Protein AF-A0A356TSD2-F1 (afdb_monomer_lite)

Radius of gyration: 19.72 Å; chains: 1; bounding box: 48×41×58 Å

Secondary structure (DSSP, 8-state):
--HHHHHHHHHHHTT--GGGEEEEEEEETTEEE--EEEEET--HHHHHHHHHHTTPPP-HHHHHHHHHHHHHTPPEEEEEEGGGTEEEEEEE-TTS-HHHHHHHHHHTT--S--SEEEEEEETTS-EEEEEEEEESS--TTHHHHHHHHGGGEEEEEEEEETTS-EEEEEEEE----HHHHHHHHTTSTT--HHHHHHHSSS-BPSPSEEEEESS-TT-EEEEE-BTT-----TT--S-SEEEEETTEEEEEEEE--STT---SEEETTEEEEEEEESSPPPHHHHHHHHHHHHHTTSSS--SSPPTT-EE---------

Structure (mmCIF, N/CA/C/O backbone):
data_AF-A0A356TSD2-F1
#
_entry.id   AF-A0A356TSD2-F1
#
loop_
_atom_site.group_PDB
_atom_site.id
_atom_site.type_symbol
_atom_site.label_atom_id
_atom_site.label_alt_id
_atom_site.label_comp_id
_atom_site.label_asym_id
_atom_site.label_entity_id
_atom_site.label_seq_id
_atom_site.pdbx_PDB_ins_code
_atom_site.Cartn_x
_atom_site.Cartn_y
_atom_site.Cartn_z
_atom_site.occupancy
_atom_site.B_iso_or_equiv
_atom_site.auth_seq_id
_atom_site.auth_comp_id
_atom_site.auth_asym_id
_atom_site.auth_atom_id
_atom_site.pdbx_PDB_model_num
ATOM 1 N N . MET A 1 1 ? -10.448 -12.643 27.171 1.00 59.91 1 MET A N 1
ATOM 2 C CA . MET A 1 1 ? -9.045 -12.648 26.693 1.00 59.91 1 MET A CA 1
ATOM 3 C C . MET A 1 1 ? -8.716 -11.242 26.209 1.00 59.91 1 MET A C 1
ATOM 5 O O . MET A 1 1 ? -9.647 -10.496 25.944 1.00 59.91 1 MET A O 1
ATOM 9 N N . SER A 1 2 ? -7.445 -10.828 26.167 1.00 85.00 2 SER A N 1
ATOM 10 C CA . SER A 1 2 ? -7.099 -9.509 25.615 1.00 85.00 2 SER A CA 1
ATOM 11 C C . SER A 1 2 ? -7.241 -9.513 24.090 1.00 85.00 2 SER A C 1
ATOM 13 O O . SER A 1 2 ? -6.980 -10.538 23.458 1.00 85.00 2 SER A O 1
ATOM 15 N N . PHE A 1 3 ? -7.607 -8.368 23.503 1.00 83.19 3 PHE A N 1
ATOM 16 C CA . PHE A 1 3 ? -7.701 -8.191 22.047 1.00 83.19 3 PHE A CA 1
ATOM 17 C C . PHE A 1 3 ? -6.447 -8.715 21.330 1.00 83.19 3 PHE A C 1
ATOM 19 O O . PHE A 1 3 ? -6.549 -9.451 20.358 1.00 83.19 3 PHE A O 1
ATOM 26 N N . ASP A 1 4 ? -5.256 -8.407 21.853 1.00 85.81 4 ASP A N 1
ATOM 27 C CA . ASP A 1 4 ? -3.992 -8.816 21.233 1.00 85.81 4 ASP A CA 1
ATOM 28 C C . ASP A 1 4 ? -3.806 -10.341 21.231 1.00 85.81 4 ASP A C 1
ATOM 30 O O . ASP A 1 4 ? -3.241 -10.900 20.290 1.00 85.81 4 ASP A O 1
ATOM 34 N N . ALA A 1 5 ? -4.288 -11.038 22.265 1.00 88.25 5 ALA A N 1
ATOM 35 C CA . ALA A 1 5 ? -4.238 -12.497 22.321 1.00 88.25 5 ALA A CA 1
ATOM 36 C C . ALA A 1 5 ? -5.203 -13.128 21.308 1.00 88.25 5 ALA A C 1
ATOM 38 O O . ALA A 1 5 ? -4.844 -14.100 20.638 1.00 88.25 5 ALA A O 1
ATOM 39 N N . GLU A 1 6 ? -6.403 -12.561 21.171 1.00 90.31 6 GLU A N 1
ATOM 40 C CA . GLU A 1 6 ? -7.403 -13.020 20.205 1.00 90.31 6 GLU A CA 1
ATOM 41 C C . GLU A 1 6 ? -6.974 -12.730 18.768 1.00 90.31 6 GLU A C 1
ATOM 43 O O . GLU A 1 6 ? -7.051 -13.626 17.932 1.00 90.31 6 GLU A O 1
ATOM 48 N N . LEU A 1 7 ? -6.420 -11.545 18.502 1.00 89.44 7 LEU A N 1
ATOM 49 C CA . LEU A 1 7 ? -5.850 -11.183 17.208 1.00 89.44 7 LEU A CA 1
ATOM 50 C C . LEU A 1 7 ? -4.703 -12.125 16.832 1.00 89.44 7 LEU A C 1
ATOM 52 O O . LEU A 1 7 ? -4.701 -12.681 15.740 1.00 89.44 7 LEU A O 1
ATOM 56 N N . ARG A 1 8 ? -3.742 -12.368 17.732 1.00 89.94 8 ARG A N 1
ATOM 57 C CA . ARG A 1 8 ? -2.634 -13.300 17.454 1.00 89.94 8 ARG A CA 1
ATOM 58 C C . ARG A 1 8 ? -3.129 -14.716 17.172 1.00 89.94 8 ARG A C 1
ATOM 60 O O . ARG A 1 8 ? -2.553 -15.388 16.323 1.00 89.94 8 ARG A O 1
ATOM 67 N N . ARG A 1 9 ? -4.156 -15.182 17.890 1.00 92.12 9 ARG A N 1
ATOM 68 C CA . ARG A 1 9 ? -4.789 -16.478 17.612 1.00 92.12 9 ARG A CA 1
ATOM 69 C C . ARG A 1 9 ? -5.436 -16.472 16.229 1.00 92.12 9 ARG A C 1
ATOM 71 O O . ARG A 1 9 ? -5.078 -17.309 15.417 1.00 92.12 9 ARG A O 1
ATOM 78 N N . HIS A 1 10 ? -6.270 -15.476 15.941 1.00 93.75 10 HIS A N 1
ATOM 79 C CA . HIS A 1 10 ? -6.948 -15.307 14.655 1.00 93.75 10 HIS A CA 1
ATOM 80 C C . HIS A 1 10 ? -5.974 -15.305 13.469 1.00 93.75 10 HIS A C 1
ATOM 82 O O . HIS A 1 10 ? -6.161 -16.038 12.503 1.00 93.75 10 HIS A O 1
ATOM 88 N N . LEU A 1 11 ? -4.886 -14.533 13.556 1.00 92.62 11 LEU A N 1
ATOM 89 C CA . LEU A 1 11 ? -3.862 -14.494 12.509 1.00 92.62 11 LEU A CA 1
ATOM 90 C C . LEU A 1 11 ? -3.225 -15.875 12.276 1.00 92.62 11 LEU A C 1
ATOM 92 O O . LEU A 1 11 ? -3.053 -16.271 11.125 1.00 92.62 11 LEU A O 1
ATOM 96 N N . ARG A 1 12 ? -2.925 -16.631 13.342 1.00 92.19 12 ARG A N 1
ATOM 97 C CA . ARG A 1 12 ? -2.375 -17.993 13.224 1.00 92.19 12 ARG A CA 1
ATOM 98 C C . ARG A 1 12 ? -3.375 -18.982 12.634 1.00 92.19 12 ARG A C 1
ATOM 100 O O . ARG A 1 12 ? -2.993 -19.751 11.758 1.00 92.19 12 ARG A O 1
ATOM 107 N N . ASP A 1 13 ? -4.627 -18.944 13.082 1.00 94.25 13 ASP A N 1
ATOM 108 C CA . ASP A 1 13 ? -5.682 -19.864 12.634 1.00 94.25 13 ASP A CA 1
ATOM 109 C C . ASP A 1 13 ? -5.961 -19.716 11.127 1.00 94.25 13 ASP A C 1
ATOM 111 O O . ASP A 1 13 ? -6.365 -20.670 10.464 1.00 94.25 13 ASP A O 1
ATOM 115 N N . HIS A 1 14 ? -5.673 -18.538 10.565 1.00 93.19 14 HIS A N 1
ATOM 116 C CA . HIS A 1 14 ? -5.768 -18.261 9.132 1.00 93.19 14 HIS A CA 1
ATOM 117 C C . HIS A 1 14 ? -4.422 -18.276 8.392 1.00 93.19 14 HIS A C 1
ATOM 119 O O . HIS A 1 14 ? -4.355 -17.819 7.252 1.00 93.19 14 HIS A O 1
ATOM 125 N N . GLY A 1 15 ? -3.353 -18.791 9.005 1.00 87.94 15 GLY A N 1
ATOM 126 C CA . GLY A 1 15 ? -2.055 -18.964 8.348 1.00 87.94 15 GLY A CA 1
ATOM 127 C C . GLY A 1 15 ? -1.349 -17.659 7.964 1.00 87.94 15 GLY A C 1
ATOM 128 O O . GLY A 1 15 ? -0.498 -17.670 7.078 1.00 87.94 15 GLY A O 1
ATOM 129 N N . VAL A 1 16 ? -1.686 -16.534 8.604 1.00 88.44 16 VAL A N 1
ATOM 130 C CA . VAL A 1 16 ? -1.024 -15.250 8.348 1.00 88.44 16 VAL A CA 1
ATOM 131 C C . VAL A 1 16 ? 0.392 -15.281 8.916 1.00 88.44 16 VAL A C 1
ATOM 133 O O . VAL A 1 16 ? 0.601 -15.474 10.116 1.00 88.44 16 VAL A O 1
ATOM 136 N N . THR A 1 17 ? 1.372 -15.044 8.050 1.00 85.81 17 THR A N 1
ATOM 137 C CA . THR A 1 17 ? 2.795 -15.021 8.410 1.00 85.81 17 THR A CA 1
ATOM 138 C C . THR A 1 17 ? 3.307 -13.596 8.628 1.00 85.81 17 THR A C 1
ATOM 140 O O . THR A 1 17 ? 2.725 -12.629 8.134 1.00 85.81 17 THR A O 1
ATOM 143 N N . LEU A 1 18 ? 4.444 -13.449 9.322 1.00 83.62 18 LEU A N 1
ATOM 144 C CA . LEU A 1 18 ? 5.102 -12.145 9.507 1.00 83.62 18 LEU A CA 1
ATOM 145 C C . LEU A 1 18 ? 5.418 -11.455 8.171 1.00 83.62 18 LEU A C 1
ATOM 147 O O . LEU A 1 18 ? 5.311 -10.238 8.068 1.00 83.62 18 LEU A O 1
ATOM 151 N N . ALA A 1 19 ? 5.732 -12.228 7.133 1.00 81.00 19 ALA A N 1
ATOM 152 C CA . ALA A 1 19 ? 6.066 -11.720 5.805 1.00 81.00 19 ALA A CA 1
ATOM 153 C C . ALA A 1 19 ? 4.899 -10.985 5.129 1.00 81.00 19 ALA A C 1
ATOM 155 O O . ALA A 1 19 ? 5.102 -10.039 4.362 1.00 81.00 19 ALA A O 1
ATOM 156 N N . GLN A 1 20 ? 3.666 -11.341 5.489 1.00 86.44 20 GLN A N 1
ATOM 157 C CA . GLN A 1 20 ? 2.467 -10.661 5.010 1.00 86.44 20 GLN A CA 1
ATOM 158 C C . GLN A 1 20 ? 2.189 -9.354 5.755 1.00 86.44 20 GLN A C 1
ATOM 160 O O . GLN A 1 20 ? 1.517 -8.480 5.213 1.00 86.44 20 GLN A O 1
ATOM 165 N N . LEU A 1 21 ? 2.707 -9.175 6.969 1.00 90.19 21 LEU A N 1
ATOM 166 C CA . LEU A 1 21 ? 2.389 -8.005 7.781 1.00 90.19 21 LEU A CA 1
ATOM 167 C C . LEU A 1 21 ? 3.140 -6.771 7.296 1.00 90.19 21 LEU A C 1
ATOM 169 O O . LEU A 1 21 ? 4.330 -6.840 7.026 1.00 90.19 21 LEU A O 1
ATOM 173 N N . GLU A 1 22 ? 2.464 -5.635 7.224 1.00 92.38 22 GLU A N 1
ATOM 174 C CA . GLU A 1 22 ? 3.058 -4.311 7.050 1.00 92.38 22 GLU A CA 1
ATOM 175 C C . GLU A 1 22 ? 2.422 -3.352 8.053 1.00 92.38 22 GLU A C 1
ATOM 177 O O . GLU A 1 22 ? 1.200 -3.276 8.147 1.00 92.38 22 GLU A O 1
ATOM 182 N N . ALA A 1 23 ? 3.230 -2.620 8.812 1.00 92.94 23 ALA A N 1
ATOM 183 C CA . ALA A 1 23 ? 2.744 -1.632 9.764 1.00 92.94 23 ALA A CA 1
ATOM 184 C C . ALA A 1 23 ? 2.938 -0.219 9.217 1.00 92.94 23 ALA A C 1
ATOM 186 O O . ALA A 1 23 ? 3.909 0.052 8.513 1.00 92.94 23 ALA A O 1
ATOM 187 N N . SER A 1 24 ? 2.039 0.695 9.580 1.00 93.94 24 SER A N 1
ATOM 188 C CA . SER A 1 24 ? 2.217 2.123 9.312 1.00 93.94 24 SER A CA 1
ATOM 189 C C . SER A 1 24 ? 2.407 2.886 10.621 1.00 93.94 24 SER A C 1
ATOM 191 O O . SER A 1 24 ? 1.493 2.893 11.451 1.00 93.94 24 SER A O 1
ATOM 193 N N . VAL A 1 25 ? 3.537 3.571 10.771 1.00 93.12 25 VAL A N 1
ATOM 194 C CA . VAL A 1 25 ? 3.798 4.524 11.856 1.00 93.12 25 VAL A CA 1
ATOM 195 C C . VAL A 1 25 ? 3.497 5.921 11.336 1.00 93.12 25 VAL A C 1
ATOM 197 O O . VAL A 1 25 ? 4.045 6.328 10.316 1.00 93.12 25 VAL A O 1
ATOM 200 N N . ARG A 1 26 ? 2.615 6.656 12.008 1.00 90.88 26 ARG A N 1
ATOM 201 C CA . ARG A 1 26 ? 2.248 8.024 11.634 1.00 90.88 26 ARG A CA 1
ATOM 202 C C . ARG A 1 26 ? 2.525 8.976 12.782 1.00 90.88 26 ARG A C 1
ATOM 204 O O . ARG A 1 26 ? 2.047 8.722 13.881 1.00 90.88 26 ARG A O 1
ATOM 211 N N . LEU A 1 27 ? 3.209 10.081 12.517 1.00 85.50 27 LEU A N 1
ATOM 212 C CA . LEU A 1 27 ? 3.314 11.170 13.483 1.00 85.50 27 LEU A CA 1
ATOM 213 C C . LEU A 1 27 ? 2.171 12.170 13.250 1.00 85.50 27 LEU A C 1
ATOM 215 O O . LEU A 1 27 ? 1.935 12.618 12.123 1.00 85.50 27 LEU A O 1
ATOM 219 N N . GLU A 1 28 ? 1.424 12.482 14.307 1.00 74.50 28 GLU A N 1
ATOM 220 C CA . GLU A 1 28 ? 0.361 13.491 14.315 1.00 74.50 28 GLU A CA 1
ATOM 221 C C . GLU A 1 28 ? 0.589 14.429 15.518 1.00 74.50 28 GLU A C 1
ATOM 223 O O . GLU A 1 28 ? 0.230 14.103 16.649 1.00 74.50 28 GLU A O 1
ATOM 228 N N . GLY A 1 29 ? 1.195 15.600 15.286 1.00 70.88 29 GLY A N 1
ATOM 229 C CA . GLY A 1 29 ? 1.568 16.523 16.366 1.00 70.88 29 GLY A CA 1
ATOM 230 C C . GLY A 1 29 ? 2.712 15.967 17.222 1.00 70.88 29 GLY A C 1
ATOM 231 O O . GLY A 1 29 ? 3.708 15.500 16.680 1.00 70.88 29 GLY A O 1
ATOM 232 N N . GLU A 1 30 ? 2.563 15.998 18.550 1.00 65.94 30 GLU A N 1
ATOM 233 C CA . GLU A 1 30 ? 3.557 15.455 19.497 1.00 65.94 30 GLU A CA 1
ATOM 234 C C . GLU A 1 30 ? 3.452 13.929 19.696 1.00 65.94 30 GLU A C 1
ATOM 236 O O . GLU A 1 30 ? 4.279 13.334 20.383 1.00 65.94 30 GLU A O 1
ATOM 241 N N . GLY A 1 31 ? 2.436 13.276 19.117 1.00 74.06 31 GLY A N 1
ATOM 242 C CA . GLY A 1 31 ? 2.160 11.852 19.314 1.00 74.06 31 GLY A CA 1
ATOM 243 C C . GLY A 1 31 ? 2.362 11.005 18.059 1.00 74.06 31 GLY A C 1
ATOM 244 O O . GLY A 1 31 ? 2.091 11.437 16.937 1.00 74.06 31 GLY A O 1
ATOM 245 N N . ALA A 1 32 ? 2.776 9.751 18.253 1.00 80.06 32 ALA A N 1
ATOM 246 C CA . ALA A 1 32 ? 2.815 8.752 17.194 1.00 80.06 32 ALA A CA 1
ATOM 247 C C . ALA A 1 32 ? 1.627 7.790 17.275 1.00 80.06 32 ALA A C 1
ATOM 249 O O . ALA A 1 32 ? 1.180 7.361 18.340 1.00 80.06 32 ALA A O 1
ATOM 250 N N . ARG A 1 33 ? 1.150 7.396 16.104 1.00 83.06 33 ARG A N 1
ATOM 251 C CA . ARG A 1 33 ? 0.062 6.456 15.890 1.00 83.06 33 ARG A CA 1
ATOM 252 C C . ARG A 1 33 ? 0.595 5.261 15.116 1.00 83.06 33 ARG A C 1
ATOM 254 O O . ARG A 1 33 ? 0.895 5.384 13.929 1.00 83.06 33 ARG A O 1
ATOM 261 N N . ALA A 1 34 ? 0.666 4.105 15.768 1.00 81.12 34 ALA A N 1
ATOM 262 C CA . ALA A 1 34 ? 1.332 2.935 15.194 1.00 81.12 34 ALA A CA 1
ATOM 263 C C . ALA A 1 34 ? 0.579 1.602 15.318 1.00 81.12 34 ALA A C 1
ATOM 265 O O . ALA A 1 34 ? 1.036 0.593 14.789 1.00 81.12 34 ALA A O 1
ATOM 266 N N . ASP A 1 35 ? -0.623 1.588 15.907 1.00 87.06 35 ASP A N 1
ATOM 267 C CA . ASP A 1 35 ? -1.474 0.388 15.955 1.00 87.06 35 ASP A CA 1
ATOM 268 C C . ASP A 1 35 ? -2.317 0.229 14.674 1.00 87.06 35 ASP A C 1
ATOM 270 O O . ASP A 1 35 ? -3.554 0.313 14.652 1.00 87.06 35 ASP A O 1
ATOM 274 N N . ARG A 1 36 ? -1.590 0.129 13.559 1.00 92.94 36 ARG A N 1
ATOM 275 C CA . ARG A 1 36 ? -2.107 0.128 12.191 1.00 92.94 36 ARG A CA 1
ATOM 276 C C . ARG A 1 36 ? -1.320 -0.886 11.378 1.00 92.94 36 ARG A C 1
ATOM 278 O O . ARG A 1 36 ? -0.169 -0.628 11.031 1.00 92.94 36 ARG A O 1
ATOM 285 N N . VAL A 1 37 ? -1.947 -2.004 11.045 1.00 94.06 37 VAL A N 1
ATOM 286 C CA . VAL A 1 37 ? -1.287 -3.100 10.329 1.00 94.06 37 VAL A CA 1
ATOM 287 C C . VAL A 1 37 ? -2.142 -3.537 9.152 1.00 94.06 37 VAL A C 1
ATOM 289 O O . VAL A 1 37 ? -3.367 -3.568 9.236 1.00 94.06 37 VAL A O 1
ATOM 292 N N . MET A 1 38 ? -1.475 -3.857 8.055 1.00 94.69 38 MET A N 1
ATOM 293 C CA . MET A 1 38 ? -2.005 -4.470 6.852 1.00 94.69 38 MET A CA 1
ATOM 294 C C . MET A 1 38 ? -1.444 -5.888 6.718 1.00 94.69 38 MET A C 1
ATOM 296 O O . MET A 1 38 ? -0.317 -6.165 7.114 1.00 94.69 38 MET A O 1
ATOM 300 N N . ILE A 1 39 ? -2.238 -6.773 6.137 1.00 93.38 39 ILE A N 1
ATOM 301 C CA . ILE A 1 39 ? -1.948 -8.159 5.805 1.00 93.38 39 ILE A CA 1
ATOM 302 C C . ILE A 1 39 ? -2.012 -8.252 4.287 1.00 93.38 39 ILE A C 1
ATOM 304 O O . ILE A 1 39 ? -3.079 -8.197 3.673 1.00 93.38 39 ILE A O 1
ATOM 308 N N . GLU A 1 40 ? -0.847 -8.367 3.681 1.00 90.19 40 GLU A N 1
ATOM 309 C CA . GLU A 1 40 ? -0.661 -8.594 2.260 1.00 90.19 40 GLU A CA 1
ATOM 310 C C . GLU A 1 40 ? -1.156 -9.996 1.857 1.00 90.19 40 GLU A C 1
ATOM 312 O O . GLU A 1 40 ? -0.843 -10.985 2.520 1.00 90.19 40 GLU A O 1
ATOM 317 N N . ARG A 1 41 ? -1.928 -10.094 0.760 1.00 86.81 41 ARG A N 1
ATOM 318 C CA . ARG A 1 41 ? -2.579 -11.344 0.305 1.00 86.81 41 ARG A CA 1
ATOM 319 C C . ARG A 1 41 ? -3.406 -11.977 1.422 1.00 86.81 41 ARG A C 1
ATOM 321 O O . ARG A 1 41 ? -3.275 -13.165 1.708 1.00 86.81 41 ARG A O 1
ATOM 328 N N . ALA A 1 42 ? -4.210 -11.162 2.094 1.00 91.44 42 ALA A N 1
ATOM 329 C CA . ALA A 1 42 ? -5.029 -11.633 3.193 1.00 91.44 42 ALA A CA 1
ATOM 330 C C . ALA A 1 42 ? -5.979 -12.743 2.711 1.00 91.44 42 ALA A C 1
ATOM 332 O O . ALA A 1 42 ? -6.705 -12.536 1.733 1.00 91.44 42 ALA A O 1
ATOM 333 N N . PRO A 1 43 ? -6.026 -13.897 3.398 1.00 90.50 43 PRO A N 1
ATOM 334 C CA . PRO A 1 43 ? -7.067 -14.885 3.164 1.00 90.50 43 PRO A CA 1
ATOM 335 C C . PRO A 1 43 ? -8.443 -14.266 3.420 1.00 90.50 43 PRO A C 1
ATOM 337 O O . PRO A 1 43 ? -8.624 -13.553 4.408 1.00 90.50 43 PRO A O 1
ATOM 340 N N . HIS A 1 44 ? -9.436 -14.574 2.584 1.00 92.75 44 HIS A N 1
ATOM 341 C CA . HIS A 1 44 ? -10.793 -14.029 2.744 1.00 92.75 44 HIS A CA 1
ATOM 342 C C . HIS A 1 44 ? -11.381 -14.354 4.123 1.00 92.75 44 HIS A C 1
ATOM 344 O O . HIS A 1 44 ? -11.949 -13.481 4.776 1.00 92.75 44 HIS A O 1
ATOM 350 N N . ALA A 1 45 ? -11.147 -15.575 4.615 1.00 90.75 45 ALA A N 1
ATOM 351 C CA . ALA A 1 45 ? -11.589 -16.015 5.937 1.00 90.75 45 ALA A CA 1
ATOM 352 C C . ALA A 1 45 ? -11.032 -15.153 7.091 1.00 90.75 45 ALA A C 1
ATOM 354 O O . ALA A 1 45 ? -11.673 -15.029 8.131 1.00 90.75 45 ALA A O 1
ATOM 355 N N . CYS A 1 46 ? -9.883 -14.494 6.898 1.00 93.56 46 CYS A N 1
ATOM 356 C CA . CYS A 1 46 ? -9.300 -13.608 7.903 1.00 93.56 46 CYS A CA 1
ATOM 357 C C . CYS A 1 46 ? -10.123 -12.319 8.095 1.00 93.56 46 CYS A C 1
ATOM 359 O O . CYS A 1 46 ? -10.120 -11.747 9.186 1.00 93.56 46 CYS A O 1
ATOM 361 N N . VAL A 1 47 ? -10.850 -11.861 7.072 1.00 96.56 47 VAL A N 1
ATOM 362 C CA . VAL A 1 47 ? -11.597 -10.594 7.123 1.00 96.56 47 VAL A CA 1
ATOM 363 C C . VAL A 1 47 ? -12.707 -10.629 8.162 1.00 96.56 47 VAL A C 1
ATOM 365 O O . VAL A 1 47 ? -12.865 -9.668 8.910 1.00 96.56 47 VAL A O 1
ATOM 368 N N . GLU A 1 48 ? -13.443 -11.735 8.241 1.00 94.38 48 GLU A N 1
ATOM 369 C CA . GLU A 1 48 ? -14.600 -11.839 9.128 1.00 94.38 48 GLU A CA 1
ATOM 370 C C . GLU A 1 48 ? -14.196 -11.791 10.605 1.00 94.38 48 GLU A C 1
ATOM 372 O O . GLU A 1 48 ? -14.764 -11.027 11.383 1.00 94.38 48 GLU A O 1
ATOM 377 N N . GLY A 1 49 ? -13.151 -12.520 11.003 1.00 93.50 49 GLY A N 1
ATOM 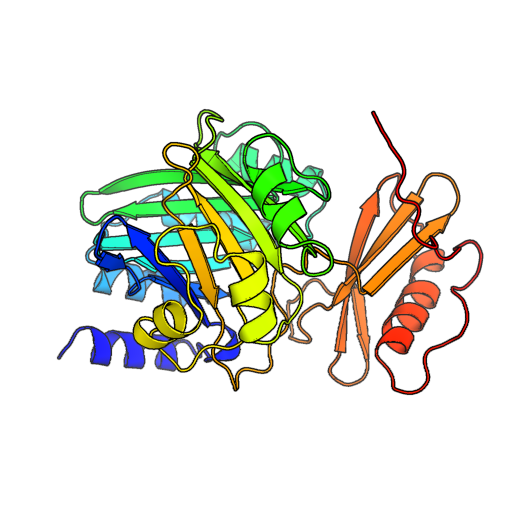378 C CA . GLY A 1 49 ? -12.685 -12.426 12.386 1.00 93.50 49 GLY A CA 1
ATOM 379 C C . GLY A 1 49 ? -12.067 -11.063 12.714 1.00 93.50 49 GLY A C 1
ATOM 380 O O . GLY A 1 49 ? -12.290 -10.558 13.811 1.00 93.50 49 GLY A O 1
ATOM 381 N N . LEU A 1 50 ? -11.390 -10.394 11.766 1.00 95.56 50 LEU A N 1
ATOM 382 C CA . LEU A 1 50 ? -10.939 -9.008 11.973 1.00 95.56 50 LEU A CA 1
ATOM 383 C C . LEU A 1 50 ? -12.122 -8.051 12.154 1.00 95.56 50 LEU A C 1
ATOM 385 O O . LEU A 1 50 ? -12.092 -7.205 13.046 1.00 95.56 50 LEU A O 1
ATOM 389 N N . ARG A 1 51 ? -13.173 -8.198 11.338 1.00 96.19 51 ARG A N 1
ATOM 390 C CA . ARG A 1 51 ? -14.414 -7.423 11.444 1.00 96.19 51 ARG A CA 1
ATOM 391 C C . ARG A 1 51 ? -15.021 -7.558 12.842 1.00 96.19 51 ARG A C 1
ATOM 393 O O . ARG A 1 51 ? -15.299 -6.542 13.480 1.00 96.19 51 ARG A O 1
ATOM 400 N N . LEU A 1 52 ? -15.182 -8.795 13.316 1.00 94.31 52 LEU A N 1
ATOM 401 C CA . LEU A 1 52 ? -15.747 -9.101 14.631 1.00 94.31 52 LEU A CA 1
ATOM 402 C C . LEU A 1 52 ? -14.887 -8.539 15.769 1.00 94.31 52 LEU A C 1
ATOM 404 O O . LEU A 1 52 ? -15.417 -7.865 16.651 1.00 94.31 52 LEU A O 1
ATOM 408 N N . LEU A 1 53 ? -13.567 -8.743 15.722 1.00 93.44 53 LEU A N 1
ATOM 409 C CA . LEU A 1 53 ? -12.633 -8.228 16.732 1.00 93.44 53 LEU A CA 1
ATOM 410 C C . LEU A 1 53 ? -12.665 -6.697 16.836 1.00 93.44 53 LEU A C 1
ATOM 412 O O . LEU A 1 53 ? -12.508 -6.147 17.924 1.00 93.44 53 LEU A O 1
ATOM 416 N N . LEU A 1 54 ? -12.862 -6.006 15.712 1.00 94.00 54 LEU A N 1
ATOM 417 C CA . LEU A 1 54 ? -12.910 -4.543 15.649 1.00 94.00 54 LEU A CA 1
ATOM 418 C C . LEU A 1 54 ? -14.311 -3.968 15.911 1.00 94.00 54 LEU A C 1
ATOM 420 O O . LEU A 1 54 ? -14.461 -2.747 15.924 1.00 94.00 54 LEU A O 1
ATOM 424 N N . GLY A 1 55 ? -15.331 -4.815 16.098 1.00 94.31 55 GLY A N 1
ATOM 425 C CA . GLY A 1 55 ? -16.716 -4.378 16.283 1.00 94.31 55 GLY A CA 1
ATOM 426 C C . GLY A 1 55 ? -17.301 -3.671 15.057 1.00 94.31 55 GLY A C 1
ATOM 427 O O . GLY A 1 55 ? -18.169 -2.812 15.194 1.00 94.31 55 GLY A O 1
ATOM 428 N N . VAL A 1 56 ? -16.807 -3.986 13.858 1.00 96.56 56 VAL A N 1
ATOM 429 C CA . VAL A 1 56 ? -17.304 -3.401 12.607 1.00 96.56 56 VAL A CA 1
ATOM 430 C C . VAL A 1 56 ? -18.591 -4.129 12.199 1.00 96.56 56 VAL A C 1
ATOM 432 O O . VAL A 1 56 ? -18.596 -5.362 12.142 1.00 96.56 56 VAL A O 1
ATOM 435 N N . PRO A 1 57 ? -19.700 -3.424 11.917 1.00 95.44 57 PRO A N 1
ATOM 436 C CA . PRO A 1 57 ? -20.933 -4.077 11.494 1.00 95.44 57 PRO A CA 1
ATOM 437 C C . PRO A 1 57 ? -20.758 -4.759 10.134 1.00 95.44 57 PRO A C 1
ATOM 439 O O . PRO A 1 57 ? -19.843 -4.447 9.367 1.00 95.44 57 PRO A O 1
ATOM 442 N N . GLU A 1 58 ? -21.648 -5.698 9.822 1.00 94.19 58 GLU A N 1
ATOM 443 C CA . GLU A 1 58 ? -21.724 -6.230 8.465 1.00 94.19 58 GLU A CA 1
ATOM 444 C C . GLU A 1 58 ? -21.972 -5.096 7.467 1.00 94.19 58 GLU A C 1
ATOM 446 O O . GLU A 1 58 ? -22.686 -4.130 7.742 1.00 94.19 58 GLU A O 1
ATOM 451 N N . SER A 1 59 ? -21.349 -5.203 6.297 1.00 95.38 59 SER A N 1
ATOM 452 C CA . SER A 1 59 ? -21.453 -4.189 5.258 1.00 95.38 59 SER A CA 1
ATOM 453 C C . SER A 1 59 ? -21.451 -4.847 3.882 1.00 95.38 59 SER A C 1
ATOM 455 O O . SER A 1 59 ? -20.557 -5.657 3.612 1.00 95.38 59 SER A O 1
ATOM 457 N N . PRO A 1 60 ? -22.359 -4.452 2.966 1.00 95.44 60 PRO A N 1
ATOM 458 C CA . PRO A 1 60 ? -22.336 -4.913 1.577 1.00 95.44 60 PRO A CA 1
ATOM 459 C C . PRO A 1 60 ? -20.994 -4.652 0.881 1.00 95.44 60 PRO A C 1
ATOM 461 O O . PRO A 1 60 ? -20.616 -5.375 -0.041 1.00 95.44 60 PRO A O 1
ATOM 464 N N . TRP A 1 61 ? -20.246 -3.644 1.344 1.00 95.94 61 TRP A N 1
ATOM 465 C CA . TRP A 1 61 ? -18.916 -3.331 0.835 1.00 95.94 61 TRP A CA 1
ATOM 466 C C . TRP A 1 61 ? -17.892 -4.432 1.098 1.00 95.94 61 TRP A C 1
ATOM 468 O O . TRP A 1 61 ? -17.011 -4.624 0.262 1.00 95.94 61 TRP A O 1
ATOM 478 N N . ILE A 1 62 ? -18.008 -5.181 2.200 1.00 96.62 62 ILE A N 1
ATOM 479 C CA . ILE A 1 62 ? -17.118 -6.317 2.473 1.00 96.62 62 ILE A CA 1
ATOM 480 C C . ILE A 1 62 ? -17.355 -7.390 1.410 1.00 96.62 62 ILE A C 1
ATOM 482 O O . ILE A 1 62 ? -16.438 -7.722 0.663 1.00 96.62 62 ILE A O 1
ATOM 486 N N . THR A 1 63 ? -18.600 -7.853 1.265 1.00 95.44 63 THR A N 1
ATOM 487 C CA . THR A 1 63 ? -18.976 -8.878 0.279 1.00 95.44 63 THR A CA 1
ATOM 488 C C . THR A 1 63 ? -18.601 -8.467 -1.142 1.00 95.44 63 THR A C 1
ATOM 490 O O . THR A 1 63 ? -17.997 -9.249 -1.872 1.00 95.44 63 THR A O 1
ATOM 493 N N . ARG A 1 64 ? -18.891 -7.219 -1.529 1.00 96.12 64 ARG A N 1
ATOM 494 C CA . ARG A 1 64 ? -18.545 -6.670 -2.848 1.00 96.12 64 ARG A CA 1
ATOM 495 C C . ARG A 1 64 ? -17.034 -6.638 -3.084 1.00 96.12 64 ARG A C 1
ATOM 497 O O . ARG A 1 64 ? -16.585 -6.967 -4.181 1.00 96.12 64 ARG A O 1
ATOM 504 N N . THR A 1 65 ? -16.252 -6.262 -2.073 1.00 97.12 65 THR A N 1
ATOM 505 C CA . THR A 1 65 ? -14.784 -6.223 -2.159 1.00 97.12 65 THR A CA 1
ATOM 506 C C . THR A 1 65 ? -14.209 -7.624 -2.346 1.00 97.12 65 THR A C 1
ATOM 508 O O . THR A 1 65 ? -13.425 -7.833 -3.268 1.00 97.12 65 THR A O 1
ATOM 511 N N . LEU A 1 66 ? -14.652 -8.595 -1.539 1.00 96.94 66 LEU A N 1
ATOM 512 C CA . LEU A 1 66 ? -14.217 -9.991 -1.653 1.00 96.94 66 LEU A CA 1
ATOM 513 C C . LEU A 1 66 ? -14.587 -10.585 -3.019 1.00 96.94 66 LEU A C 1
ATOM 515 O O . LEU A 1 66 ? -13.722 -11.110 -3.714 1.00 96.94 66 LEU A O 1
ATOM 519 N N . ALA A 1 67 ? -15.833 -10.390 -3.461 1.00 96.75 67 ALA A N 1
ATOM 520 C CA . ALA A 1 67 ? -16.289 -10.845 -4.773 1.00 96.75 67 ALA A CA 1
ATOM 521 C C . ALA A 1 67 ? -15.515 -10.191 -5.932 1.00 96.75 67 ALA A C 1
ATOM 523 O O . ALA A 1 67 ? -15.300 -10.819 -6.965 1.00 96.75 67 ALA A O 1
ATOM 524 N N . THR A 1 68 ? -15.075 -8.937 -5.773 1.00 96.38 68 THR A N 1
ATOM 525 C CA . THR A 1 68 ? -14.229 -8.253 -6.765 1.00 96.38 68 THR A CA 1
ATOM 526 C C . THR A 1 68 ? -12.844 -8.890 -6.847 1.00 96.38 68 THR A C 1
ATOM 528 O O . THR A 1 68 ? -12.355 -9.112 -7.955 1.00 96.38 68 THR A O 1
ATOM 531 N N . CYS A 1 69 ? -12.226 -9.204 -5.704 1.00 93.38 69 CYS A N 1
ATOM 532 C CA . CYS A 1 69 ? -10.945 -9.911 -5.667 1.00 93.38 69 CYS A CA 1
ATOM 533 C C . CYS A 1 69 ? -11.043 -11.285 -6.340 1.00 93.38 69 CYS A C 1
ATOM 535 O O . CYS A 1 69 ? -10.214 -11.584 -7.197 1.00 93.38 69 CYS A O 1
ATOM 537 N N . ASP A 1 70 ? -12.081 -12.067 -6.028 1.00 92.00 70 ASP A N 1
ATOM 538 C CA . ASP A 1 70 ? -12.288 -13.398 -6.614 1.00 92.00 70 ASP A CA 1
ATOM 539 C C . ASP A 1 70 ? -12.534 -13.324 -8.126 1.00 92.00 70 ASP A C 1
ATOM 541 O O . ASP A 1 70 ? -11.840 -13.973 -8.909 1.00 92.00 70 ASP A O 1
ATOM 545 N N . ALA A 1 71 ? -13.481 -12.484 -8.559 1.00 91.00 71 ALA A N 1
ATOM 546 C CA . ALA A 1 71 ? -13.876 -12.390 -9.965 1.00 91.00 71 ALA A CA 1
ATOM 547 C C . ALA A 1 71 ? -12.739 -11.916 -10.883 1.00 91.00 71 ALA A C 1
ATOM 549 O O . ALA A 1 71 ? -12.713 -12.269 -12.060 1.00 91.00 71 ALA A O 1
ATOM 550 N N . LEU A 1 72 ? -11.820 -11.099 -10.360 1.00 83.44 72 LEU A N 1
ATOM 551 C CA . LEU A 1 72 ? -10.713 -10.520 -11.124 1.00 83.44 72 LEU A CA 1
ATOM 552 C C . LEU A 1 72 ? -9.355 -11.158 -10.794 1.00 83.44 72 LEU A C 1
ATOM 554 O O . LEU A 1 72 ? -8.334 -10.699 -11.312 1.00 83.44 72 LEU A O 1
ATOM 558 N N . ALA A 1 73 ? -9.337 -12.195 -9.947 1.00 81.56 73 ALA A N 1
ATOM 559 C CA . ALA A 1 73 ? -8.131 -12.845 -9.433 1.00 81.56 73 ALA A CA 1
ATOM 560 C C . ALA A 1 73 ? -7.092 -11.838 -8.892 1.00 81.56 73 ALA A C 1
ATOM 562 O O . ALA A 1 73 ? -5.899 -11.898 -9.213 1.00 81.56 73 ALA A O 1
ATOM 563 N N . LEU A 1 74 ? -7.556 -10.867 -8.098 1.00 82.69 74 LEU A N 1
ATOM 564 C CA . LEU A 1 74 ? -6.731 -9.799 -7.534 1.00 82.69 74 LEU A CA 1
ATOM 565 C C . LEU A 1 74 ? -6.393 -10.070 -6.062 1.00 82.69 74 LEU A C 1
ATOM 567 O O . LEU A 1 74 ? -7.263 -10.496 -5.303 1.00 82.69 74 LEU A O 1
ATOM 571 N N . PRO A 1 75 ? -5.158 -9.776 -5.613 1.00 87.56 75 PRO A N 1
ATOM 572 C CA . PRO A 1 75 ? -4.808 -9.879 -4.205 1.00 87.56 75 PRO A CA 1
ATOM 573 C C . PRO A 1 75 ? -5.646 -8.949 -3.322 1.00 87.56 75 PRO A C 1
ATOM 575 O O . PRO A 1 75 ? -5.701 -7.735 -3.542 1.00 87.56 75 PRO A O 1
ATOM 578 N N . LEU A 1 76 ? -6.212 -9.519 -2.261 1.00 94.19 76 LEU A N 1
ATOM 579 C CA . LEU A 1 76 ? -6.782 -8.772 -1.149 1.00 94.19 76 LEU A CA 1
ATOM 580 C C . LEU A 1 76 ? -5.670 -8.317 -0.194 1.00 94.19 76 LEU A C 1
ATOM 582 O O . LEU A 1 76 ? -4.771 -9.090 0.146 1.00 94.19 76 LEU A O 1
ATOM 586 N N . ILE A 1 77 ? -5.757 -7.085 0.296 1.00 95.94 77 ILE A N 1
ATOM 587 C CA . ILE A 1 77 ? -5.042 -6.652 1.499 1.00 95.94 77 ILE A CA 1
ATOM 588 C C . ILE A 1 77 ? -6.095 -6.356 2.564 1.00 95.94 77 ILE A C 1
ATOM 590 O O . ILE A 1 77 ? -6.991 -5.549 2.332 1.00 95.94 77 ILE A O 1
ATOM 594 N N . ALA A 1 78 ? -6.002 -6.998 3.723 1.00 97.06 78 ALA A N 1
ATOM 595 C CA . ALA A 1 78 ? -6.873 -6.721 4.866 1.00 97.06 78 ALA A CA 1
ATOM 596 C C . ALA A 1 78 ? -6.050 -6.112 5.992 1.00 97.06 78 ALA A C 1
ATOM 598 O O . ALA A 1 78 ? -4.852 -6.333 6.059 1.00 97.06 78 ALA A O 1
ATOM 599 N N . GLY A 1 79 ? -6.639 -5.341 6.886 1.00 96.12 79 GLY A N 1
ATOM 600 C CA . GLY A 1 79 ? -5.876 -4.725 7.957 1.00 96.12 79 GLY A CA 1
ATOM 601 C C . GLY A 1 79 ? -6.748 -3.987 8.938 1.00 96.12 79 GLY A C 1
ATOM 602 O O . GLY A 1 79 ? -7.974 -4.013 8.858 1.00 96.12 79 GLY A O 1
ATOM 603 N N . TRP A 1 80 ? -6.107 -3.302 9.865 1.00 95.00 80 TRP A N 1
ATOM 604 C CA . TRP A 1 80 ? -6.799 -2.546 10.887 1.00 95.00 80 TRP A CA 1
ATOM 605 C C . TRP A 1 80 ? -6.110 -1.228 11.189 1.00 95.00 80 TRP A C 1
ATOM 607 O O . TRP A 1 80 ? -4.994 -0.909 10.754 1.00 95.00 80 TRP A O 1
ATOM 617 N N . ASP A 1 81 ? -6.840 -0.423 11.934 1.00 93.31 81 ASP A N 1
ATOM 618 C CA . ASP A 1 81 ? -6.357 0.772 12.587 1.00 93.31 81 ASP A CA 1
ATOM 619 C C . ASP A 1 81 ? -7.155 0.950 13.869 1.00 93.31 81 ASP A C 1
ATOM 621 O O . ASP A 1 81 ? -8.285 1.449 13.877 1.00 93.31 81 ASP A O 1
ATOM 625 N N . ARG A 1 82 ? -6.562 0.473 14.964 1.00 88.12 82 ARG A N 1
ATOM 626 C CA . ARG A 1 82 ? -7.248 0.383 16.254 1.00 88.12 82 ARG A CA 1
ATOM 627 C C . ARG A 1 82 ? -7.543 1.737 16.847 1.00 88.12 82 ARG A C 1
ATOM 629 O O . ARG A 1 82 ? -8.579 1.908 17.475 1.00 88.12 82 ARG A O 1
ATOM 636 N N . THR A 1 83 ? -6.706 2.729 16.571 1.00 84.31 83 THR A N 1
ATOM 637 C CA . THR A 1 83 ? -6.928 4.072 17.108 1.00 84.31 83 THR A CA 1
ATOM 638 C C . THR A 1 83 ? -8.109 4.784 16.430 1.00 84.31 83 THR A C 1
ATOM 640 O O . THR A 1 83 ? -8.526 5.836 16.899 1.00 84.31 83 THR A O 1
ATOM 643 N N . ARG A 1 84 ? -8.643 4.247 15.321 1.00 86.12 84 ARG A N 1
ATOM 644 C CA . ARG A 1 84 ? -9.915 4.681 14.711 1.00 86.12 84 ARG A CA 1
ATOM 645 C C . ARG A 1 84 ? -11.017 3.625 14.783 1.00 86.12 84 ARG A C 1
ATOM 647 O O . ARG A 1 84 ? -12.108 3.893 14.290 1.00 86.12 84 ARG A O 1
ATOM 654 N N . GLY A 1 85 ? -10.739 2.449 15.349 1.00 89.31 85 GLY A N 1
ATOM 655 C CA . GLY A 1 85 ? -11.672 1.324 15.354 1.00 89.31 85 GLY A CA 1
ATOM 656 C C . GLY A 1 85 ? -12.168 0.985 13.947 1.00 89.31 85 GLY A C 1
ATOM 657 O O . GLY A 1 85 ? -13.378 0.967 13.717 1.00 89.31 85 GLY A O 1
ATOM 658 N N . CYS A 1 86 ? -11.251 0.806 12.986 1.00 95.38 86 CYS A N 1
ATOM 659 C CA . CYS A 1 86 ? -11.637 0.481 11.615 1.00 95.38 86 CYS A CA 1
ATOM 660 C C . CYS A 1 86 ? -10.929 -0.742 11.032 1.00 95.38 86 CYS A C 1
ATOM 662 O O . CYS A 1 86 ? -9.727 -0.955 11.224 1.00 95.38 86 CYS A O 1
ATOM 664 N N . LEU A 1 87 ? -11.718 -1.520 10.291 1.00 97.75 87 LEU A N 1
ATOM 665 C CA . LEU A 1 87 ? -11.273 -2.558 9.372 1.00 97.75 87 LEU A CA 1
ATOM 666 C C . LEU A 1 87 ? -10.872 -1.881 8.066 1.00 97.75 87 LEU A C 1
ATOM 668 O O . LEU A 1 87 ? -11.596 -1.025 7.556 1.00 97.75 87 LEU A O 1
ATOM 672 N N . LYS A 1 88 ? -9.738 -2.282 7.508 1.00 97.94 88 LYS A N 1
ATOM 673 C CA . LYS A 1 88 ? -9.292 -1.813 6.204 1.00 97.94 88 LYS A CA 1
ATOM 674 C C . LYS A 1 88 ? -9.257 -2.961 5.219 1.00 97.94 88 LYS A C 1
ATOM 676 O O . LYS A 1 88 ? -8.693 -4.006 5.529 1.00 97.94 88 LYS A O 1
ATOM 681 N N . LEU A 1 89 ? -9.802 -2.748 4.033 1.00 98.25 89 LEU A N 1
ATOM 682 C CA . LEU A 1 89 ? -9.745 -3.689 2.923 1.00 98.25 89 LEU A CA 1
ATOM 683 C C . LEU A 1 89 ? -9.213 -2.974 1.692 1.00 98.25 89 LEU A C 1
ATOM 685 O O . LEU A 1 89 ? -9.547 -1.818 1.451 1.00 98.25 89 LEU A O 1
ATOM 689 N N . TYR A 1 90 ? -8.389 -3.654 0.909 1.00 97.62 90 TYR A N 1
ATOM 690 C CA . TYR A 1 90 ? -7.883 -3.123 -0.340 1.00 97.62 90 TYR A CA 1
ATOM 691 C C . TYR A 1 90 ? -7.908 -4.184 -1.429 1.00 97.62 90 TYR A C 1
ATOM 693 O O . TYR A 1 90 ? -7.423 -5.297 -1.228 1.00 97.62 90 TYR A O 1
ATOM 701 N N . VAL A 1 91 ? -8.399 -3.798 -2.602 1.00 95.88 91 VAL A N 1
ATOM 702 C CA . VAL A 1 91 ? -8.216 -4.557 -3.841 1.00 95.88 91 VAL A CA 1
ATOM 703 C C . VAL A 1 91 ? -6.921 -4.070 -4.478 1.00 95.88 91 VAL A C 1
ATOM 705 O O . VAL A 1 91 ? -6.847 -2.921 -4.927 1.00 95.88 91 VAL A O 1
ATOM 708 N N . ASN A 1 92 ? -5.889 -4.915 -4.507 1.00 90.94 92 ASN A N 1
ATOM 709 C CA . ASN A 1 92 ? -4.615 -4.562 -5.127 1.00 90.94 92 ASN A CA 1
ATOM 710 C C . ASN A 1 92 ? -4.612 -4.942 -6.614 1.00 90.94 92 ASN A C 1
ATOM 712 O O . ASN A 1 92 ? -4.452 -6.103 -6.979 1.00 90.94 92 ASN A O 1
ATOM 716 N N . ALA A 1 93 ? -4.746 -3.938 -7.473 1.00 86.25 93 ALA A N 1
ATOM 717 C CA . ALA A 1 93 ? -4.719 -4.057 -8.925 1.00 86.25 93 ALA A CA 1
ATOM 718 C C . ALA A 1 93 ? -3.448 -3.434 -9.539 1.00 86.25 93 ALA A C 1
ATOM 720 O O . ALA A 1 93 ? -3.441 -3.094 -10.723 1.00 86.25 93 ALA A O 1
ATOM 721 N N . SER A 1 94 ? -2.374 -3.266 -8.754 1.00 80.00 94 SER A N 1
ATOM 722 C CA . SER A 1 94 ? -1.167 -2.527 -9.167 1.00 80.00 94 SER A CA 1
ATOM 723 C C . SER A 1 94 ? -0.509 -3.125 -10.410 1.00 80.00 94 SER A C 1
ATOM 725 O O . SER A 1 94 ? -0.102 -2.396 -11.311 1.00 80.00 94 SER A O 1
ATOM 727 N N . ASP A 1 95 ? -0.488 -4.457 -10.492 1.00 71.94 95 ASP A N 1
ATOM 728 C CA . ASP A 1 95 ? 0.066 -5.207 -11.626 1.00 71.94 95 ASP A CA 1
ATOM 729 C C . ASP A 1 95 ? -1.002 -5.627 -12.649 1.00 71.94 95 ASP A C 1
A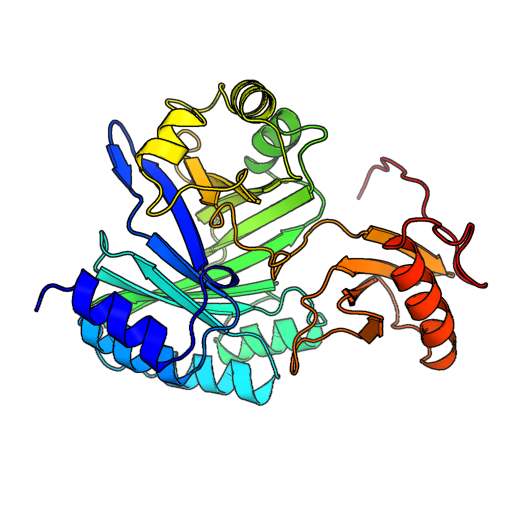TOM 731 O O . ASP A 1 95 ? -0.714 -6.326 -13.624 1.00 71.94 95 ASP A O 1
ATOM 735 N N . ALA A 1 96 ? -2.259 -5.229 -12.437 1.00 67.94 96 ALA A N 1
ATOM 736 C CA . ALA A 1 96 ? -3.342 -5.523 -13.359 1.00 67.94 96 ALA A CA 1
ATOM 737 C C . ALA A 1 96 ? -3.331 -4.526 -14.532 1.00 67.94 96 ALA A C 1
ATOM 739 O O . ALA A 1 96 ? -2.999 -3.352 -14.339 1.00 67.94 96 ALA A O 1
ATOM 740 N N . PRO A 1 97 ? -3.722 -4.941 -15.751 1.00 64.06 97 PRO A N 1
ATOM 741 C CA . PRO A 1 97 ? -3.836 -4.028 -16.883 1.00 64.06 97 PRO A CA 1
ATOM 742 C C . PRO A 1 97 ? -4.911 -2.964 -16.627 1.00 64.06 97 PRO A C 1
ATOM 744 O O . PRO A 1 97 ? -5.836 -3.161 -15.837 1.00 64.06 97 PRO A O 1
ATOM 747 N N . ALA A 1 98 ? -4.825 -1.838 -17.340 1.00 74.50 98 ALA A N 1
ATOM 748 C CA . ALA A 1 98 ? -5.740 -0.711 -17.155 1.00 74.50 98 ALA A CA 1
ATOM 749 C C . ALA A 1 98 ? -7.225 -1.087 -17.320 1.00 74.50 98 ALA A C 1
ATOM 751 O O . ALA A 1 98 ? -8.064 -0.511 -16.638 1.00 74.50 98 ALA A O 1
ATOM 752 N N . SER A 1 99 ? -7.556 -2.059 -18.179 1.00 76.69 99 SER A N 1
ATOM 753 C CA . SER A 1 99 ? -8.924 -2.580 -18.326 1.00 76.69 99 SER A CA 1
ATOM 754 C C . SER A 1 99 ? -9.456 -3.193 -17.029 1.00 76.69 99 SER A C 1
ATOM 756 O O . SER A 1 99 ? -10.524 -2.798 -16.576 1.00 76.69 99 SER A O 1
ATOM 758 N N . VAL A 1 100 ? -8.678 -4.063 -16.379 1.00 80.06 100 VAL A N 1
ATOM 759 C CA . VAL A 1 100 ? -9.034 -4.667 -15.083 1.00 80.06 100 VAL A CA 1
ATOM 760 C C . VAL A 1 100 ? -9.120 -3.598 -13.991 1.00 80.06 100 VAL A C 1
ATOM 762 O O . VAL A 1 100 ? -10.027 -3.625 -13.169 1.00 80.06 100 VAL A O 1
ATOM 765 N N . ARG A 1 101 ? -8.230 -2.597 -13.997 1.00 86.88 101 ARG A N 1
ATOM 766 C CA . ARG A 1 101 ? -8.300 -1.484 -13.031 1.00 86.88 101 ARG A CA 1
ATOM 767 C C . ARG A 1 101 ? -9.554 -0.620 -13.205 1.00 86.88 101 ARG A C 1
ATOM 769 O O . ARG A 1 101 ? -10.151 -0.215 -12.211 1.00 86.88 101 ARG A O 1
ATOM 776 N N . ARG A 1 102 ? -9.978 -0.353 -14.447 1.00 89.62 102 ARG A N 1
ATOM 777 C CA . ARG A 1 102 ? -11.269 0.309 -14.728 1.00 89.62 102 ARG A CA 1
ATOM 778 C C . ARG A 1 102 ? -12.439 -0.549 -14.268 1.00 89.62 102 ARG A C 1
ATOM 780 O O . ARG A 1 102 ? -13.416 -0.025 -13.755 1.00 89.62 102 ARG A O 1
ATOM 787 N N . GLU A 1 103 ? -12.326 -1.861 -14.417 1.00 92.50 103 GLU A N 1
ATOM 788 C CA . GLU A 1 103 ? -13.344 -2.803 -13.973 1.00 92.50 103 GLU A CA 1
ATOM 789 C C . GLU A 1 103 ? -13.477 -2.859 -12.434 1.00 92.50 103 GLU A C 1
ATOM 791 O O . GLU A 1 103 ? -14.598 -2.914 -11.919 1.00 92.50 103 GLU A O 1
ATOM 796 N N . VAL A 1 104 ? -12.362 -2.756 -11.696 1.00 94.25 104 VAL A N 1
ATOM 797 C CA . VAL A 1 104 ? -12.355 -2.549 -10.233 1.00 94.25 104 VAL A CA 1
ATOM 798 C C . VAL A 1 104 ? -13.074 -1.250 -9.864 1.00 94.25 104 VAL A C 1
ATOM 800 O O . VAL A 1 104 ? -13.928 -1.257 -8.980 1.00 94.25 104 VAL A O 1
ATOM 803 N N . ALA A 1 105 ? -12.760 -0.143 -10.546 1.00 95.00 105 ALA A N 1
ATOM 804 C CA . ALA A 1 105 ? -13.414 1.143 -10.307 1.00 95.00 105 ALA A CA 1
ATOM 805 C C . ALA A 1 105 ? -14.921 1.093 -10.603 1.00 95.00 105 ALA A C 1
ATOM 807 O O . ALA A 1 105 ? -15.711 1.526 -9.770 1.00 95.00 105 ALA A O 1
ATOM 808 N N . ALA A 1 106 ? -15.328 0.471 -11.714 1.00 95.81 106 ALA A N 1
ATOM 809 C CA . ALA A 1 106 ? -16.733 0.318 -12.086 1.00 95.81 106 ALA A CA 1
ATOM 810 C C . ALA A 1 106 ? -17.536 -0.471 -11.038 1.00 95.81 106 ALA A C 1
ATOM 812 O O . ALA A 1 106 ? -18.632 -0.057 -10.668 1.00 95.81 106 ALA A O 1
ATOM 813 N N . ARG A 1 107 ? -16.979 -1.565 -10.492 1.00 95.69 107 ARG A N 1
ATOM 814 C CA . ARG A 1 107 ? -17.611 -2.326 -9.392 1.00 95.69 107 ARG A CA 1
ATOM 815 C C . ARG A 1 107 ? -17.752 -1.515 -8.106 1.00 95.69 107 ARG A C 1
ATOM 817 O O . ARG A 1 107 ? -18.626 -1.810 -7.298 1.00 95.69 107 ARG A O 1
ATOM 824 N N . ALA A 1 108 ? -16.896 -0.518 -7.914 1.00 94.12 108 ALA A N 1
ATOM 825 C CA . ALA A 1 108 ? -16.940 0.400 -6.785 1.00 94.12 108 ALA A CA 1
ATOM 826 C C . ALA A 1 108 ? -17.706 1.698 -7.084 1.00 94.12 108 ALA A C 1
ATOM 828 O O . ALA A 1 108 ? -17.727 2.569 -6.221 1.00 94.12 108 ALA A O 1
ATOM 829 N N . GLU A 1 109 ? -18.319 1.818 -8.269 1.00 93.75 109 GLU A N 1
ATOM 830 C CA . GLU A 1 109 ? -19.037 3.019 -8.721 1.00 93.75 109 GLU A CA 1
ATOM 831 C C . GLU A 1 109 ? -18.140 4.273 -8.694 1.00 93.75 109 GLU A C 1
ATOM 833 O O . GLU A 1 109 ? -18.546 5.362 -8.297 1.00 93.75 109 GLU A O 1
ATOM 838 N N . LEU A 1 110 ? -16.879 4.099 -9.099 1.00 92.06 110 LEU A N 1
ATOM 839 C CA . LEU A 1 110 ? -15.862 5.143 -9.153 1.00 92.06 110 LEU A CA 1
ATOM 840 C C . LEU A 1 110 ? -15.352 5.368 -10.571 1.00 92.06 110 LEU A C 1
ATOM 842 O O . LEU A 1 110 ? -15.275 4.448 -11.385 1.00 92.06 110 LEU A O 1
ATOM 846 N N . ASP A 1 111 ? -14.862 6.580 -10.807 1.00 89.00 111 ASP A N 1
ATOM 847 C CA . ASP A 1 111 ? -14.133 6.911 -12.023 1.00 89.00 111 ASP A CA 1
ATOM 848 C C . ASP A 1 111 ? -12.659 6.488 -11.967 1.00 89.00 111 ASP A C 1
ATOM 850 O O . ASP A 1 111 ? -12.009 6.446 -10.910 1.00 89.00 111 ASP A O 1
ATOM 854 N N . GLY A 1 112 ? -12.094 6.280 -13.157 1.00 89.19 112 GLY A N 1
ATOM 855 C CA . GLY A 1 112 ? -10.664 6.091 -13.373 1.00 89.19 112 GLY A CA 1
ATOM 856 C C . GLY A 1 112 ? -10.211 4.630 -13.359 1.00 89.19 112 GLY A C 1
ATOM 857 O O . GLY A 1 112 ? -10.966 3.709 -13.652 1.00 89.19 112 GLY A O 1
ATOM 858 N N . ALA A 1 113 ? -8.920 4.426 -13.095 1.00 88.38 113 ALA A N 1
ATOM 859 C CA . ALA A 1 113 ? -8.268 3.117 -13.143 1.00 88.38 113 ALA A CA 1
ATOM 860 C C . ALA A 1 113 ? -7.258 2.975 -11.984 1.00 88.38 113 ALA A C 1
ATOM 862 O O . ALA A 1 113 ? -6.044 2.996 -12.230 1.00 88.38 113 ALA A O 1
ATOM 863 N N . PRO A 1 114 ? -7.731 2.888 -10.724 1.00 91.31 114 PRO A N 1
ATOM 864 C CA . PRO A 1 114 ? -6.876 2.874 -9.546 1.00 91.31 114 PRO A CA 1
ATOM 865 C C . PRO A 1 114 ? -5.976 1.639 -9.515 1.00 91.31 114 PRO A C 1
ATOM 867 O O . PRO A 1 114 ? -6.404 0.535 -9.841 1.00 91.31 114 PRO A O 1
ATOM 870 N N . HIS A 1 115 ? -4.728 1.828 -9.084 1.00 88.88 115 HIS A N 1
ATOM 871 C CA . HIS A 1 115 ? -3.792 0.727 -8.839 1.00 88.88 115 HIS A CA 1
ATOM 872 C C . HIS A 1 115 ? -4.175 -0.024 -7.568 1.00 88.88 115 HIS A C 1
ATOM 874 O O . HIS A 1 115 ? -4.062 -1.240 -7.508 1.00 88.88 115 HIS A O 1
ATOM 880 N N . VAL A 1 116 ? -4.695 0.684 -6.566 1.00 93.94 116 VAL A N 1
ATOM 881 C CA . VAL A 1 116 ? -5.307 0.062 -5.393 1.00 93.94 116 VAL A CA 1
ATOM 882 C C . VAL A 1 116 ? -6.609 0.787 -5.081 1.00 93.94 116 VAL A C 1
ATOM 884 O O . VAL A 1 116 ? -6.651 2.020 -5.070 1.00 93.94 116 VAL A O 1
ATOM 887 N N . LEU A 1 117 ? -7.668 0.027 -4.827 1.00 96.69 117 LEU A N 1
ATOM 888 C CA . LEU A 1 117 ? -8.902 0.536 -4.236 1.00 96.69 117 LEU A CA 1
ATOM 889 C C . LEU A 1 117 ? -8.859 0.224 -2.743 1.00 96.69 117 LEU A C 1
ATOM 891 O O . LEU A 1 117 ? -8.746 -0.944 -2.393 1.00 96.69 117 LEU A O 1
ATOM 895 N N . GLY A 1 118 ? -8.917 1.237 -1.883 1.00 97.00 118 GLY A N 1
ATOM 896 C CA . GLY A 1 118 ? -8.907 1.077 -0.431 1.00 97.00 118 GLY A CA 1
ATOM 897 C C . GLY A 1 118 ? -10.244 1.438 0.197 1.00 97.00 118 GLY A C 1
ATOM 898 O O . GLY A 1 118 ? -10.903 2.381 -0.227 1.00 97.00 118 GLY A O 1
ATOM 899 N N . LEU A 1 119 ? -10.609 0.708 1.236 1.00 97.25 119 LEU A N 1
ATOM 900 C CA . LEU A 1 119 ? -11.869 0.803 1.948 1.00 97.25 119 LEU A CA 1
ATOM 901 C C . LEU A 1 119 ? -11.574 0.788 3.447 1.00 97.25 119 LEU A C 1
ATOM 903 O O . LEU A 1 119 ? -11.003 -0.179 3.945 1.00 97.25 119 LEU A O 1
ATOM 907 N N . ASN A 1 120 ? -11.981 1.826 4.171 1.00 97.62 120 ASN A N 1
ATOM 908 C CA . ASN A 1 120 ? -11.999 1.818 5.631 1.00 97.62 120 ASN A CA 1
ATOM 909 C C . ASN A 1 120 ? -13.453 1.690 6.098 1.00 97.62 120 ASN A C 1
ATOM 911 O O . ASN A 1 120 ? -14.282 2.536 5.761 1.00 97.62 120 ASN A O 1
ATOM 915 N N . LEU A 1 121 ? -13.747 0.653 6.878 1.00 97.69 121 LEU A N 1
ATOM 916 C CA . LEU A 1 121 ? -15.043 0.433 7.515 1.00 97.69 121 LEU A CA 1
ATOM 917 C C . LEU A 1 121 ? -14.906 0.660 9.017 1.00 97.69 121 LEU A C 1
ATOM 919 O O . LEU A 1 121 ? -14.098 0.005 9.676 1.00 97.69 121 LEU A O 1
ATOM 923 N N . PHE A 1 122 ? -15.679 1.594 9.556 1.00 97.00 122 PHE A N 1
ATOM 924 C CA . PHE A 1 122 ? -15.605 1.990 10.962 1.00 97.00 122 PHE A CA 1
ATOM 925 C C . PHE A 1 122 ? -16.624 1.225 11.809 1.00 97.00 122 PHE A C 1
ATOM 927 O O . PHE A 1 122 ? -17.683 0.840 11.313 1.00 97.00 122 PHE A O 1
ATOM 934 N N . ALA A 1 123 ? -16.353 1.077 13.108 1.00 93.00 123 ALA A N 1
ATOM 935 C CA . ALA A 1 123 ? -17.290 0.475 14.064 1.00 93.00 123 ALA A CA 1
ATOM 936 C C . ALA A 1 123 ? -18.681 1.149 14.068 1.00 93.00 123 ALA A C 1
ATOM 938 O O . ALA A 1 123 ? -19.694 0.496 14.282 1.00 93.00 123 ALA A O 1
ATOM 939 N N . GLY A 1 124 ? -18.750 2.448 13.751 1.00 92.31 124 GLY A N 1
ATOM 940 C CA . GLY A 1 124 ? -20.011 3.183 13.583 1.00 92.31 124 GLY A CA 1
ATOM 941 C C . GLY A 1 124 ? -20.745 2.940 12.254 1.00 92.31 124 GLY A C 1
ATOM 942 O O . GLY A 1 124 ? -21.684 3.667 11.951 1.00 92.31 124 GLY A O 1
ATOM 943 N N . GLY A 1 125 ? -20.293 1.999 11.417 1.00 92.38 125 GLY A N 1
ATOM 944 C CA . GLY A 1 125 ? -20.894 1.676 10.114 1.00 92.38 125 GLY A CA 1
ATOM 945 C C . GLY A 1 125 ? -20.541 2.636 8.975 1.00 92.38 125 GLY A C 1
ATOM 946 O O . GLY A 1 125 ? -20.909 2.391 7.828 1.00 92.38 125 GLY A O 1
ATOM 947 N N . GLN A 1 126 ? -19.801 3.708 9.264 1.00 96.38 126 GLN A N 1
ATOM 948 C CA . GLN A 1 126 ? -19.286 4.611 8.239 1.00 96.38 126 GLN A CA 1
ATOM 949 C C . GLN A 1 126 ? -18.306 3.884 7.313 1.00 96.38 126 GLN A C 1
ATOM 951 O O . GLN A 1 126 ? -17.571 2.984 7.731 1.00 96.38 126 GLN A O 1
ATOM 956 N N . VAL A 1 127 ? -18.272 4.324 6.059 1.00 95.38 127 VAL A N 1
ATOM 957 C CA . VAL A 1 127 ? -17.407 3.779 5.016 1.00 95.38 127 VAL A CA 1
ATOM 958 C C . VAL A 1 127 ? -16.643 4.920 4.356 1.00 95.38 127 VAL A C 1
ATOM 960 O O . VAL A 1 127 ? -17.233 5.911 3.938 1.00 95.38 127 VAL A O 1
ATOM 963 N N . GLU A 1 128 ? -15.325 4.776 4.256 1.00 96.44 128 GLU A N 1
ATOM 964 C CA . GLU A 1 128 ? -14.439 5.721 3.573 1.00 96.44 128 GLU A CA 1
ATOM 965 C C . GLU A 1 128 ? -13.718 4.987 2.441 1.00 96.44 128 GLU A C 1
ATOM 967 O O . GLU A 1 128 ? -12.975 4.032 2.677 1.00 96.44 128 GLU A O 1
ATOM 972 N N . LEU A 1 129 ? -13.945 5.440 1.208 1.00 96.06 129 LEU A N 1
ATOM 973 C CA . LEU A 1 129 ? -13.391 4.846 -0.004 1.00 96.06 129 LEU A CA 1
ATOM 974 C C . LEU A 1 129 ? -12.237 5.701 -0.539 1.00 96.06 129 LEU A C 1
ATOM 976 O O . LEU A 1 129 ? -12.309 6.933 -0.570 1.00 96.06 129 LEU A O 1
ATOM 980 N N . LYS A 1 130 ? -11.159 5.037 -0.952 1.00 95.94 130 LYS A N 1
ATOM 981 C CA . LYS A 1 130 ? -9.906 5.650 -1.396 1.00 95.94 130 LYS A CA 1
ATOM 982 C C . LYS A 1 130 ? -9.405 5.019 -2.681 1.00 95.94 130 LYS A C 1
ATOM 984 O O . LYS A 1 130 ? -9.490 3.810 -2.877 1.00 95.94 130 LYS A O 1
ATOM 989 N N . ARG A 1 131 ? -8.802 5.844 -3.527 1.00 95.25 131 ARG A N 1
ATOM 990 C CA . ARG A 1 131 ? -8.112 5.426 -4.748 1.00 95.25 131 ARG A CA 1
ATOM 991 C C . ARG A 1 131 ? -6.626 5.686 -4.587 1.00 95.25 131 ARG A C 1
ATOM 993 O O . ARG A 1 131 ? -6.238 6.751 -4.120 1.00 95.25 131 ARG A O 1
ATOM 1000 N N . TYR A 1 132 ? -5.799 4.735 -4.988 1.00 93.94 132 TYR A N 1
ATOM 1001 C CA . TYR A 1 132 ? -4.352 4.899 -5.004 1.00 93.94 132 TYR A CA 1
ATOM 1002 C C . TYR A 1 132 ? -3.865 4.836 -6.444 1.00 93.94 132 TYR A C 1
ATOM 1004 O O . TYR A 1 132 ? -4.111 3.860 -7.162 1.00 93.94 132 TYR A O 1
ATOM 1012 N N . LEU A 1 133 ? -3.191 5.898 -6.868 1.00 89.50 133 LEU A N 1
ATOM 1013 C CA . LEU A 1 133 ? -2.588 6.022 -8.185 1.00 89.50 133 LEU A CA 1
ATOM 1014 C C . LEU A 1 133 ? -1.078 5.925 -8.038 1.00 89.50 133 LEU A C 1
ATOM 1016 O O . LEU A 1 133 ? -0.496 6.626 -7.218 1.00 89.50 133 LEU A O 1
ATOM 1020 N N . GLN A 1 134 ? -0.459 5.050 -8.820 1.00 86.06 134 GLN A N 1
ATOM 1021 C CA . GLN A 1 134 ? 0.986 4.917 -8.886 1.00 86.06 134 GLN A CA 1
ATOM 1022 C C . GLN A 1 134 ? 1.488 5.674 -10.104 1.00 86.06 134 GLN A C 1
ATOM 1024 O O . GLN A 1 134 ? 0.903 5.578 -11.186 1.00 86.06 134 GLN A O 1
ATOM 1029 N N . ALA A 1 135 ? 2.575 6.402 -9.914 1.00 73.88 135 ALA A N 1
ATOM 1030 C CA . ALA A 1 135 ? 3.289 7.067 -10.984 1.00 73.88 135 ALA A CA 1
ATOM 1031 C C . ALA A 1 135 ? 4.791 6.958 -10.733 1.00 73.88 135 ALA A C 1
ATOM 1033 O O . ALA A 1 135 ? 5.251 6.751 -9.607 1.00 73.88 135 ALA A O 1
ATOM 1034 N N . ARG A 1 136 ? 5.564 7.087 -11.810 1.00 67.12 136 ARG A N 1
ATOM 1035 C CA . ARG A 1 136 ? 7.019 7.193 -11.708 1.00 67.12 136 ARG A CA 1
ATOM 1036 C C . ARG A 1 136 ? 7.419 8.565 -11.173 1.00 67.12 136 ARG A C 1
ATOM 1038 O O . ARG A 1 136 ? 8.272 8.657 -10.295 1.00 67.12 136 ARG A O 1
ATOM 1045 N N . ASP A 1 137 ? 6.773 9.599 -11.698 1.00 65.50 137 ASP A N 1
ATOM 1046 C CA . ASP A 1 137 ? 7.106 10.987 -11.429 1.00 65.50 137 ASP A CA 1
ATOM 1047 C C . ASP A 1 137 ? 6.159 11.608 -10.407 1.00 65.50 137 ASP A C 1
ATOM 1049 O O . ASP A 1 137 ? 4.968 11.303 -10.346 1.00 65.50 137 ASP A O 1
ATOM 1053 N N . ALA A 1 138 ? 6.720 12.492 -9.587 1.00 74.00 138 ALA A N 1
ATOM 1054 C CA . ALA A 1 138 ? 5.994 13.182 -8.538 1.00 74.00 138 ALA A CA 1
ATOM 1055 C C . ALA A 1 138 ? 5.297 14.446 -9.058 1.00 74.00 138 ALA A C 1
ATOM 1057 O O . ALA A 1 138 ? 5.890 15.290 -9.740 1.00 74.00 138 ALA A O 1
ATOM 1058 N N . GLU A 1 139 ? 4.075 14.659 -8.587 1.00 73.50 139 GLU A N 1
ATOM 1059 C CA . GLU A 1 139 ? 3.336 15.905 -8.760 1.00 73.50 139 GLU A CA 1
ATOM 1060 C C . GLU A 1 139 ? 3.023 16.551 -7.409 1.00 73.50 139 GLU A C 1
ATOM 1062 O O . GLU A 1 139 ? 2.978 15.888 -6.369 1.00 73.50 139 GLU A O 1
ATOM 1067 N N . GLY A 1 140 ? 2.837 17.873 -7.418 1.00 79.75 140 GLY A N 1
ATOM 1068 C CA . GLY A 1 140 ? 2.457 18.628 -6.227 1.00 79.75 140 GLY A CA 1
ATOM 1069 C C . GLY A 1 140 ? 3.401 18.403 -5.029 1.00 79.75 140 GLY A C 1
ATOM 1070 O O . GLY A 1 140 ? 4.625 18.364 -5.210 1.00 79.75 140 GLY A O 1
ATOM 1071 N N . PRO A 1 141 ? 2.862 18.238 -3.804 1.00 76.62 141 PRO A N 1
ATOM 1072 C CA . PRO A 1 141 ? 3.651 18.025 -2.586 1.00 76.62 141 PRO A CA 1
ATOM 1073 C C . PRO A 1 141 ? 4.570 16.792 -2.613 1.00 76.62 141 PRO A C 1
ATOM 1075 O O . PRO A 1 141 ? 5.593 16.782 -1.925 1.00 76.62 141 PRO A O 1
ATOM 1078 N N . ALA A 1 142 ? 4.274 15.781 -3.442 1.00 81.69 142 ALA A N 1
ATOM 1079 C CA . ALA A 1 142 ? 5.123 14.598 -3.590 1.00 81.69 142 ALA A CA 1
ATOM 1080 C C . ALA A 1 142 ? 6.519 14.935 -4.152 1.00 81.69 142 ALA A C 1
ATOM 1082 O O . ALA A 1 142 ? 7.478 14.211 -3.888 1.00 81.69 142 ALA A O 1
ATOM 1083 N N . ARG A 1 143 ? 6.669 16.050 -4.886 1.00 87.12 143 ARG A N 1
ATOM 1084 C CA . ARG A 1 143 ? 7.960 16.475 -5.466 1.00 87.12 143 ARG A CA 1
ATOM 1085 C C . ARG A 1 143 ? 9.020 16.734 -4.412 1.00 87.12 143 ARG A C 1
ATOM 1087 O O . ARG A 1 143 ? 10.166 16.343 -4.608 1.00 87.12 143 ARG A O 1
ATOM 1094 N N . ARG A 1 144 ? 8.637 17.346 -3.289 1.00 89.25 144 ARG A N 1
ATOM 1095 C CA . ARG A 1 144 ? 9.562 17.593 -2.176 1.00 89.25 144 ARG A CA 1
ATOM 1096 C C . ARG A 1 144 ? 10.049 16.276 -1.576 1.00 89.25 144 ARG A C 1
ATOM 1098 O O . ARG A 1 144 ? 11.244 16.135 -1.352 1.00 89.25 144 ARG A O 1
ATOM 1105 N N . LEU A 1 145 ? 9.146 15.309 -1.382 1.00 89.62 145 LEU A N 1
ATOM 1106 C CA . LEU A 1 145 ? 9.497 13.976 -0.882 1.00 89.62 145 LEU A CA 1
ATOM 1107 C C . LEU A 1 145 ? 10.435 13.232 -1.832 1.00 89.62 145 LEU A C 1
ATOM 1109 O O . LEU A 1 145 ? 11.431 12.679 -1.385 1.00 89.62 145 LEU A O 1
ATOM 1113 N N . VAL A 1 146 ? 10.146 13.240 -3.135 1.00 87.31 146 VAL A N 1
ATOM 1114 C CA . VAL A 1 146 ? 10.993 12.574 -4.136 1.00 87.31 146 VAL A CA 1
ATOM 1115 C C . VAL A 1 146 ? 12.362 13.237 -4.247 1.00 87.31 146 VAL A C 1
ATOM 1117 O O . VAL A 1 146 ? 13.366 12.532 -4.291 1.00 87.31 146 VAL A O 1
ATOM 1120 N N . ALA A 1 147 ? 12.422 14.571 -4.254 1.00 89.69 147 ALA A N 1
ATOM 1121 C CA . ALA A 1 147 ? 13.687 15.301 -4.289 1.00 89.69 147 ALA A CA 1
ATOM 1122 C C . ALA A 1 147 ? 14.547 15.000 -3.054 1.00 89.69 147 ALA A C 1
ATOM 1124 O O . ALA A 1 147 ? 15.747 14.782 -3.185 1.00 89.69 147 ALA A O 1
ATOM 1125 N N . ALA A 1 148 ? 13.922 14.938 -1.877 1.00 92.31 148 ALA A N 1
ATOM 1126 C CA . ALA A 1 148 ? 14.595 14.617 -0.628 1.00 92.31 148 ALA A CA 1
ATOM 1127 C C . ALA A 1 148 ? 15.055 13.149 -0.562 1.00 92.31 148 ALA A C 1
ATOM 1129 O O . ALA A 1 148 ? 16.173 12.868 -0.143 1.00 92.31 148 ALA A O 1
ATOM 1130 N N . ALA A 1 149 ? 14.232 12.216 -1.054 1.00 88.88 149 ALA A N 1
ATOM 1131 C CA . ALA A 1 149 ? 14.592 10.806 -1.184 1.00 88.88 149 ALA A CA 1
ATOM 1132 C C . ALA A 1 149 ? 15.743 10.588 -2.183 1.00 88.88 149 ALA A C 1
ATOM 1134 O O . ALA A 1 149 ? 16.555 9.681 -2.006 1.00 88.88 149 ALA A O 1
ATOM 1135 N N . GLY A 1 150 ? 15.815 11.388 -3.252 1.00 86.62 150 GLY A N 1
ATOM 1136 C CA . GLY A 1 150 ? 16.851 11.294 -4.278 1.00 86.62 150 GLY A CA 1
ATOM 1137 C C . GLY A 1 150 ? 16.961 9.880 -4.855 1.00 86.62 150 GLY A C 1
ATOM 1138 O O . GLY A 1 150 ? 15.978 9.301 -5.321 1.00 86.62 150 GLY A O 1
ATOM 1139 N N . ALA A 1 151 ? 18.159 9.295 -4.776 1.00 78.88 151 ALA A N 1
ATOM 1140 C CA . ALA A 1 151 ? 18.433 7.930 -5.233 1.00 78.88 151 ALA A CA 1
ATOM 1141 C C . ALA A 1 151 ? 17.684 6.837 -4.441 1.00 78.88 151 ALA A C 1
ATOM 1143 O O . ALA A 1 151 ? 17.657 5.686 -4.871 1.00 78.88 151 ALA A O 1
ATOM 1144 N N . LEU A 1 152 ? 17.046 7.167 -3.314 1.00 82.88 152 LEU A N 1
ATOM 1145 C CA . LEU A 1 152 ? 16.191 6.234 -2.578 1.00 82.88 152 LEU A CA 1
ATOM 1146 C C . LEU A 1 152 ? 14.799 6.091 -3.213 1.00 82.88 152 LEU A C 1
ATOM 1148 O O . LEU A 1 152 ? 14.143 5.083 -2.981 1.00 82.88 152 LEU A O 1
ATOM 1152 N N . SER A 1 153 ? 14.342 7.054 -4.024 1.00 84.06 153 SER A N 1
ATOM 1153 C CA . SER A 1 153 ? 12.977 7.068 -4.575 1.00 84.06 153 SER A CA 1
ATOM 1154 C C . SER A 1 153 ? 12.744 5.987 -5.637 1.00 84.06 153 SER A C 1
ATOM 1156 O O . SER A 1 153 ? 13.309 6.046 -6.733 1.00 84.06 153 SER A O 1
ATOM 1158 N N . ALA A 1 154 ? 11.872 5.029 -5.338 1.00 75.44 154 ALA A N 1
ATOM 1159 C CA . ALA A 1 154 ? 11.435 3.957 -6.233 1.00 75.44 154 ALA A CA 1
ATOM 1160 C C . ALA A 1 154 ? 10.135 4.292 -6.995 1.00 75.44 154 ALA A C 1
ATOM 1162 O O . ALA A 1 154 ? 9.622 3.457 -7.735 1.00 75.44 154 ALA A O 1
ATOM 1163 N N . GLY A 1 155 ? 9.587 5.498 -6.819 1.00 80.88 155 GLY A N 1
ATOM 1164 C CA . GLY A 1 155 ? 8.335 5.947 -7.435 1.00 80.88 155 GLY A CA 1
ATOM 1165 C C . GLY A 1 155 ? 7.395 6.584 -6.419 1.00 80.88 155 GLY A C 1
ATOM 1166 O O . GLY A 1 155 ? 7.732 6.721 -5.240 1.00 80.88 155 GLY A O 1
ATOM 1167 N N . VAL A 1 156 ? 6.205 6.975 -6.869 1.00 86.00 156 VAL A N 1
ATOM 1168 C CA . VAL A 1 156 ? 5.229 7.675 -6.028 1.00 86.00 156 VAL A CA 1
ATOM 1169 C C . VAL A 1 156 ? 3.857 7.028 -6.043 1.00 86.00 156 VAL A C 1
ATOM 1171 O O . VAL A 1 156 ? 3.422 6.433 -7.032 1.00 86.00 156 VAL A O 1
ATOM 1174 N N . VAL A 1 157 ? 3.150 7.196 -4.929 1.00 90.19 157 VAL A N 1
ATOM 1175 C CA . VAL A 1 157 ? 1.743 6.835 -4.790 1.00 90.19 157 VAL A CA 1
ATOM 1176 C C . VAL A 1 157 ? 0.961 8.051 -4.325 1.00 90.19 157 VAL A C 1
ATOM 1178 O O . VAL A 1 157 ? 1.255 8.631 -3.282 1.00 90.19 157 VAL A O 1
ATOM 1181 N N . THR A 1 158 ? -0.086 8.395 -5.060 1.00 91.94 158 THR A N 1
ATOM 1182 C CA . THR A 1 158 ? -1.057 9.408 -4.654 1.00 91.94 158 THR A CA 1
ATOM 1183 C C . THR A 1 158 ? -2.307 8.709 -4.140 1.00 91.94 158 THR A C 1
ATOM 1185 O O . THR A 1 158 ? -2.944 7.943 -4.862 1.00 91.94 158 THR A O 1
ATOM 1188 N N . SER A 1 159 ? -2.662 8.971 -2.885 1.00 94.31 159 SER A N 1
ATOM 1189 C CA . SER A 1 159 ? -3.934 8.568 -2.293 1.00 94.31 159 SER A CA 1
ATOM 1190 C C . SER A 1 159 ? -4.950 9.682 -2.505 1.00 94.31 159 SER A C 1
ATOM 1192 O O . SER A 1 159 ? -4.716 10.821 -2.105 1.00 94.31 159 SER A O 1
ATOM 1194 N N . LEU A 1 160 ? -6.080 9.337 -3.108 1.00 94.75 160 LEU A N 1
ATOM 1195 C CA . LEU A 1 160 ? -7.220 10.206 -3.358 1.00 94.75 160 LEU A CA 1
ATOM 1196 C C . LEU A 1 160 ? -8.441 9.680 -2.604 1.00 94.75 160 LEU A C 1
ATOM 1198 O O . LEU A 1 160 ? -8.588 8.468 -2.413 1.00 94.75 160 LEU A O 1
ATOM 1202 N N . TYR A 1 161 ? -9.345 10.576 -2.238 1.00 94.88 161 TYR A N 1
ATOM 1203 C CA . TYR A 1 161 ? -10.698 10.199 -1.850 1.00 94.88 161 TYR A CA 1
ATOM 1204 C C . TYR A 1 161 ? -11.536 9.788 -3.077 1.00 94.88 161 TYR A C 1
ATOM 1206 O O . TYR A 1 161 ? -11.111 9.910 -4.236 1.00 94.88 161 TYR A O 1
ATOM 1214 N N . ALA A 1 162 ? -12.735 9.259 -2.819 1.00 91.44 162 ALA A N 1
ATOM 1215 C CA . ALA A 1 162 ? -13.695 8.874 -3.853 1.00 91.44 162 ALA A CA 1
ATOM 1216 C C . ALA A 1 162 ? -13.999 10.021 -4.833 1.00 91.44 162 ALA A C 1
ATOM 1218 O O . ALA A 1 162 ? -13.986 9.804 -6.041 1.00 91.44 162 ALA A O 1
ATOM 1219 N N . ASP A 1 163 ? -14.151 11.246 -4.323 1.00 90.94 163 ASP A N 1
ATOM 1220 C CA . ASP A 1 163 ? -14.398 12.463 -5.111 1.00 90.94 163 ASP A CA 1
ATOM 1221 C C . ASP A 1 163 ? -13.184 12.938 -5.938 1.00 90.94 163 ASP A C 1
ATOM 1223 O O . ASP A 1 163 ? -13.314 13.798 -6.803 1.00 90.94 163 ASP A O 1
ATOM 1227 N N . GLY A 1 164 ? -11.999 12.363 -5.710 1.00 90.81 164 GLY A N 1
ATOM 1228 C CA . GLY A 1 164 ? -10.762 12.707 -6.420 1.00 90.81 164 GLY A CA 1
ATOM 1229 C C . GLY A 1 164 ? -9.914 13.763 -5.748 1.00 90.81 164 GLY A C 1
ATOM 1230 O O . GLY A 1 164 ? -8.815 14.035 -6.229 1.00 90.81 164 GLY A O 1
ATOM 1231 N N . SER A 1 165 ? -10.357 14.294 -4.613 1.00 92.19 165 SER A N 1
ATOM 1232 C CA . SER A 1 165 ? -9.529 15.181 -3.815 1.00 92.19 165 SER A CA 1
ATOM 1233 C C . SER A 1 165 ? -8.305 14.430 -3.255 1.00 92.19 165 SER A C 1
ATOM 1235 O O . SER A 1 165 ? -8.420 13.276 -2.813 1.00 92.19 165 SER A O 1
ATOM 1237 N N . PRO A 1 166 ? -7.103 15.039 -3.285 1.00 91.69 166 PRO A N 1
ATOM 1238 C CA . PRO A 1 166 ? -5.914 14.435 -2.702 1.00 91.69 166 PRO A CA 1
ATOM 1239 C C . PRO A 1 166 ? -6.037 14.248 -1.192 1.00 91.69 166 PRO A C 1
ATOM 1241 O O . PRO A 1 166 ? -6.389 15.167 -0.457 1.00 91.69 166 PRO A O 1
ATOM 1244 N N . HIS A 1 167 ? -5.684 13.055 -0.723 1.00 92.62 167 HIS A N 1
ATOM 1245 C CA . HIS A 1 167 ? -5.671 12.691 0.691 1.00 92.62 167 HIS A CA 1
ATOM 1246 C C . HIS A 1 167 ? -4.241 12.625 1.243 1.00 92.62 167 HIS A C 1
ATOM 1248 O O . HIS A 1 167 ? -3.959 13.159 2.316 1.00 92.62 167 HIS A O 1
ATOM 1254 N N . ALA A 1 168 ? -3.327 11.974 0.522 1.00 93.88 168 ALA A N 1
ATOM 1255 C CA . ALA A 1 168 ? -1.931 11.838 0.927 1.00 93.88 168 ALA A CA 1
ATOM 1256 C C . ALA A 1 168 ? -1.033 11.506 -0.269 1.00 93.88 168 ALA A C 1
ATOM 1258 O O . ALA A 1 168 ? -1.496 10.957 -1.270 1.00 93.88 168 ALA A O 1
ATOM 1259 N N . TYR A 1 169 ? 0.257 11.785 -0.124 1.00 93.50 169 TYR A N 1
ATOM 1260 C CA . TYR A 1 169 ? 1.288 11.477 -1.112 1.00 93.50 169 TYR A CA 1
ATOM 1261 C C . TYR A 1 169 ? 2.357 10.606 -0.474 1.00 93.50 169 TYR A C 1
ATOM 1263 O O . TYR A 1 169 ? 2.770 10.895 0.644 1.00 93.50 169 TYR A O 1
ATOM 1271 N N . PHE A 1 170 ? 2.829 9.585 -1.177 1.00 92.75 170 PHE A N 1
ATOM 1272 C CA . PHE A 1 170 ? 3.859 8.667 -0.702 1.00 92.75 170 PHE A CA 1
ATOM 1273 C C . PHE A 1 170 ? 4.975 8.563 -1.736 1.00 92.75 170 PHE A C 1
ATOM 1275 O O . PHE A 1 170 ? 4.707 8.500 -2.935 1.00 92.75 170 PHE A O 1
ATOM 1282 N N . VAL A 1 171 ? 6.215 8.506 -1.267 1.00 90.62 171 VAL A N 1
ATOM 1283 C CA . VAL A 1 171 ? 7.367 8.043 -2.035 1.00 90.62 171 VAL A CA 1
ATOM 1284 C C . VAL A 1 171 ? 7.664 6.609 -1.607 1.00 90.62 171 VAL A C 1
ATOM 1286 O O . VAL A 1 171 ? 7.819 6.334 -0.416 1.00 90.62 171 VAL A O 1
ATOM 1289 N N . ALA A 1 172 ? 7.688 5.683 -2.563 1.00 88.31 172 ALA A N 1
ATOM 1290 C CA . ALA A 1 172 ? 8.204 4.342 -2.320 1.00 88.31 172 ALA A CA 1
ATOM 1291 C C . ALA A 1 172 ? 9.731 4.394 -2.280 1.00 88.31 172 ALA A C 1
ATOM 1293 O O . ALA A 1 172 ? 10.346 5.179 -3.003 1.00 88.31 172 ALA A O 1
ATOM 1294 N N . LEU A 1 173 ? 10.341 3.564 -1.445 1.00 85.12 173 LEU A N 1
ATOM 1295 C CA . LEU A 1 173 ? 11.762 3.629 -1.139 1.00 85.12 173 LEU A CA 1
ATOM 1296 C C . LEU A 1 173 ? 12.463 2.319 -1.464 1.00 85.12 173 LEU A C 1
ATOM 1298 O O . LEU A 1 173 ? 11.954 1.230 -1.192 1.00 85.12 173 LEU A O 1
ATOM 1302 N N . ARG A 1 174 ? 13.672 2.448 -2.006 1.00 79.31 174 ARG A N 1
ATOM 1303 C CA . ARG A 1 174 ? 14.670 1.378 -2.000 1.00 79.31 174 ARG A CA 1
ATOM 1304 C C . ARG A 1 174 ? 15.159 1.148 -0.565 1.00 79.31 174 ARG A C 1
ATOM 1306 O O . ARG A 1 174 ? 15.161 2.098 0.224 1.00 79.31 174 ARG A O 1
ATOM 1313 N N . PRO A 1 175 ? 15.623 -0.071 -0.225 1.00 82.06 175 PRO A N 1
ATOM 1314 C CA . PRO A 1 175 ? 16.254 -0.326 1.063 1.00 82.06 175 PRO A CA 1
ATOM 1315 C C . PRO A 1 175 ? 17.373 0.681 1.345 1.00 82.06 175 PRO A C 1
ATOM 1317 O O . PRO A 1 175 ? 18.265 0.884 0.522 1.00 82.06 175 PRO A O 1
ATOM 1320 N N . ALA A 1 176 ? 17.315 1.308 2.515 1.00 81.56 176 ALA A N 1
ATOM 1321 C CA . ALA A 1 176 ? 18.238 2.360 2.919 1.00 81.56 176 ALA A CA 1
ATOM 1322 C C . ALA A 1 176 ? 18.728 2.141 4.352 1.00 81.56 176 ALA A C 1
ATOM 1324 O O . ALA A 1 176 ? 18.006 1.593 5.194 1.00 81.56 176 ALA A O 1
ATOM 1325 N N . SER A 1 177 ? 19.949 2.597 4.641 1.00 86.69 177 SER A N 1
ATOM 1326 C CA . SER A 1 177 ? 20.452 2.632 6.013 1.00 86.69 177 SER A CA 1
ATOM 1327 C C . SER A 1 177 ? 19.690 3.680 6.840 1.00 86.69 177 SER A C 1
ATOM 1329 O O . SER A 1 177 ? 19.224 4.675 6.279 1.00 86.69 177 SER A O 1
ATOM 1331 N N . PRO A 1 178 ? 19.603 3.514 8.172 1.00 92.31 178 PRO A N 1
ATOM 1332 C CA . PRO A 1 178 ? 19.022 4.518 9.065 1.00 92.31 178 PRO A CA 1
ATOM 1333 C C . PRO A 1 178 ? 19.556 5.935 8.834 1.00 92.31 178 PRO A C 1
ATOM 1335 O O . PRO A 1 178 ? 18.781 6.861 8.632 1.00 92.31 178 PRO A O 1
ATOM 1338 N N . ALA A 1 179 ? 20.881 6.086 8.737 1.00 93.62 179 ALA A N 1
ATOM 1339 C CA . ALA A 1 179 ? 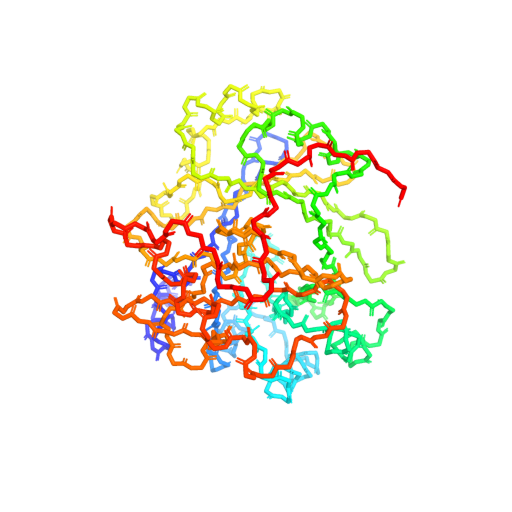21.514 7.383 8.508 1.00 93.62 179 ALA A CA 1
ATOM 1340 C C . ALA A 1 179 ? 21.102 8.025 7.172 1.00 93.62 179 ALA A C 1
ATOM 1342 O O . ALA A 1 179 ? 20.937 9.240 7.100 1.00 93.62 179 ALA A O 1
ATOM 1343 N N . ALA A 1 180 ? 20.912 7.225 6.115 1.00 92.00 180 ALA A N 1
ATOM 1344 C CA . ALA A 1 180 ? 20.447 7.733 4.826 1.00 92.00 180 ALA A CA 1
ATOM 1345 C C . ALA A 1 180 ? 18.978 8.186 4.882 1.00 92.00 180 ALA A C 1
ATOM 1347 O O . ALA A 1 180 ? 18.631 9.190 4.266 1.00 92.00 180 ALA A O 1
ATOM 1348 N N . LEU A 1 181 ? 18.129 7.478 5.635 1.00 93.62 181 LEU A N 1
ATOM 1349 C CA . LEU A 1 181 ? 16.731 7.865 5.851 1.00 93.62 181 LEU A CA 1
ATOM 1350 C C . LEU A 1 181 ? 16.628 9.161 6.653 1.00 93.62 181 LEU A C 1
ATOM 1352 O O . LEU A 1 181 ? 15.917 10.071 6.237 1.00 93.62 181 LEU A O 1
ATOM 1356 N N . ASP A 1 182 ? 17.360 9.261 7.762 1.00 95.69 182 ASP A N 1
ATOM 1357 C CA . ASP A 1 182 ? 17.365 10.456 8.608 1.00 95.69 182 ASP A CA 1
ATOM 1358 C C . ASP A 1 182 ? 17.906 11.671 7.846 1.00 95.69 182 ASP A C 1
ATOM 1360 O O . ASP A 1 182 ? 17.330 12.754 7.915 1.00 95.69 182 ASP A O 1
ATOM 1364 N N . ALA A 1 183 ? 18.957 11.489 7.041 1.00 95.44 183 ALA A N 1
ATOM 1365 C CA . ALA A 1 183 ? 19.474 12.551 6.181 1.00 95.44 183 ALA A CA 1
ATOM 1366 C C . ALA A 1 183 ? 18.460 12.983 5.106 1.00 95.44 183 ALA A C 1
ATOM 1368 O O . ALA A 1 183 ? 18.301 14.178 4.859 1.00 95.44 183 ALA A O 1
ATOM 1369 N N . ALA A 1 184 ? 17.766 12.030 4.475 1.00 95.12 184 ALA A N 1
ATOM 1370 C CA . ALA A 1 184 ? 16.789 12.318 3.427 1.00 95.12 184 ALA A CA 1
ATOM 1371 C C . ALA A 1 184 ? 15.524 12.995 3.978 1.00 95.12 184 ALA A C 1
ATOM 1373 O O . ALA A 1 184 ? 15.006 13.930 3.374 1.00 95.12 184 ALA A O 1
ATOM 1374 N N . PHE A 1 185 ? 15.015 12.544 5.123 1.00 95.00 185 PHE A N 1
ATOM 1375 C CA . PHE A 1 185 ? 13.693 12.930 5.621 1.00 95.00 185 PHE A CA 1
ATOM 1376 C C . PHE A 1 185 ? 13.718 13.753 6.908 1.00 95.00 185 PHE A C 1
ATOM 1378 O O . PHE A 1 185 ? 12.657 14.149 7.378 1.00 95.00 185 PHE A O 1
ATOM 1385 N N . GLY A 1 186 ? 14.893 14.111 7.432 1.00 93.56 186 GLY A N 1
ATOM 1386 C CA . GLY A 1 186 ? 15.036 14.940 8.635 1.00 93.56 186 GLY A CA 1
ATOM 1387 C C . GLY A 1 186 ? 14.455 16.356 8.518 1.00 93.56 186 GLY A C 1
ATOM 1388 O O . GLY A 1 186 ? 14.335 17.059 9.515 1.00 93.56 186 GLY A O 1
ATOM 1389 N N . PHE A 1 187 ? 14.052 16.784 7.316 1.00 92.06 187 PHE A N 1
ATOM 1390 C CA . PHE A 1 187 ? 13.276 18.013 7.134 1.00 92.06 187 PHE A CA 1
ATOM 1391 C C . PHE A 1 187 ? 11.820 17.889 7.620 1.00 92.06 187 PHE A C 1
ATOM 1393 O O . PHE A 1 187 ? 11.149 18.911 7.764 1.00 92.06 187 PHE A O 1
ATOM 1400 N N . LEU A 1 188 ? 11.305 16.665 7.785 1.00 92.31 188 LEU A N 1
ATOM 1401 C CA . LEU A 1 188 ? 9.968 16.402 8.305 1.00 92.31 188 LEU A CA 1
ATOM 1402 C C . LEU A 1 188 ? 10.000 16.513 9.836 1.00 92.31 188 LEU A C 1
ATOM 1404 O O . LEU A 1 188 ? 10.818 15.844 10.474 1.00 92.31 188 LEU A O 1
ATOM 1408 N N . PRO A 1 189 ? 9.120 17.321 10.451 1.00 91.44 189 PRO A N 1
ATOM 1409 C CA . PRO A 1 189 ? 9.108 17.489 11.899 1.00 91.44 189 PRO A CA 1
ATOM 1410 C C . PRO A 1 189 ? 8.990 16.153 12.644 1.00 91.44 189 PRO A C 1
ATOM 1412 O O . PRO A 1 189 ? 8.126 15.326 12.348 1.00 91.44 189 PRO A O 1
ATOM 1415 N N . GLY A 1 190 ? 9.893 15.934 13.604 1.00 90.56 190 GLY A N 1
ATOM 1416 C CA . GLY A 1 190 ? 9.919 14.727 14.436 1.00 90.56 190 GLY A CA 1
ATOM 1417 C C . GLY A 1 190 ? 10.245 13.427 13.692 1.00 90.56 190 GLY A C 1
ATOM 1418 O O . GLY A 1 190 ? 10.100 12.353 14.273 1.00 90.56 190 GLY A O 1
ATOM 1419 N N . PHE A 1 191 ? 10.661 13.488 12.423 1.00 92.56 191 PHE A N 1
ATOM 1420 C CA . PHE A 1 191 ? 11.090 12.300 11.700 1.00 92.56 191 PHE A CA 1
ATOM 1421 C C . PHE A 1 191 ? 12.448 11.816 12.215 1.00 92.56 191 PHE A C 1
ATOM 1423 O O . PHE A 1 191 ? 13.433 12.552 12.192 1.00 92.56 191 PHE A O 1
ATOM 1430 N N . SER A 1 192 ? 12.499 10.553 12.627 1.00 92.94 192 SER A N 1
ATOM 1431 C CA . SER A 1 192 ? 13.740 9.809 12.806 1.00 92.94 192 SER A CA 1
ATOM 1432 C C . SER A 1 192 ? 13.485 8.310 12.685 1.00 92.94 192 SER A C 1
ATOM 1434 O O . SER A 1 192 ? 12.380 7.818 12.955 1.00 92.94 192 SER A O 1
ATOM 1436 N N . TRP A 1 193 ? 14.518 7.559 12.316 1.00 93.19 193 TRP A N 1
ATOM 1437 C CA . TRP A 1 193 ? 14.480 6.102 12.339 1.00 93.19 193 TRP A CA 1
ATOM 1438 C C . TRP A 1 193 ? 14.145 5.556 13.733 1.00 93.19 193 TRP A C 1
ATOM 1440 O O . TRP A 1 193 ? 13.355 4.617 13.857 1.00 93.19 193 TRP A O 1
ATOM 1450 N N . ASP A 1 194 ? 14.674 6.181 14.784 1.00 93.19 194 ASP A N 1
ATOM 1451 C CA . ASP A 1 194 ? 14.387 5.792 16.165 1.00 93.19 194 ASP A CA 1
ATOM 1452 C C . ASP A 1 194 ? 12.916 6.010 16.534 1.00 93.19 194 ASP A C 1
ATOM 1454 O O . ASP A 1 194 ? 12.326 5.150 17.188 1.00 93.19 194 ASP A O 1
ATOM 1458 N N . ALA A 1 195 ? 12.281 7.086 16.054 1.00 91.62 195 ALA A N 1
ATOM 1459 C CA . ALA A 1 195 ? 10.846 7.295 16.243 1.00 91.62 195 ALA A CA 1
ATOM 1460 C C . ALA A 1 195 ? 10.025 6.195 15.550 1.00 91.62 195 ALA A C 1
ATOM 1462 O O . ALA A 1 195 ? 9.076 5.664 16.126 1.00 91.62 195 ALA A O 1
ATOM 1463 N N . ILE A 1 196 ? 10.408 5.790 14.335 1.00 92.94 196 ILE A N 1
ATOM 1464 C CA . ILE A 1 196 ? 9.744 4.682 13.630 1.00 92.94 196 ILE A CA 1
ATOM 1465 C C . ILE A 1 196 ? 9.890 3.379 14.429 1.00 92.94 196 ILE A C 1
ATOM 1467 O O . ILE A 1 196 ? 8.893 2.694 14.672 1.00 92.94 196 ILE A O 1
ATOM 1471 N N . ARG A 1 197 ? 11.107 3.054 14.879 1.00 93.25 197 ARG A N 1
ATOM 1472 C CA . ARG A 1 197 ? 11.393 1.841 15.664 1.00 93.25 197 ARG A CA 1
ATOM 1473 C C . ARG A 1 197 ? 10.676 1.806 17.004 1.00 93.25 197 ARG A C 1
ATOM 1475 O O . ARG A 1 197 ? 10.151 0.760 17.365 1.00 93.25 197 ARG A O 1
ATOM 1482 N N . ALA A 1 198 ? 10.624 2.929 17.714 1.00 92.06 198 ALA A N 1
ATOM 1483 C CA . ALA A 1 198 ? 9.994 3.018 19.029 1.00 92.06 198 ALA A CA 1
ATOM 1484 C C . ALA A 1 198 ? 8.485 2.727 18.995 1.00 92.06 198 ALA A C 1
ATOM 1486 O O . ALA A 1 198 ? 7.909 2.335 20.009 1.00 92.06 198 ALA A O 1
ATOM 1487 N N . HIS A 1 199 ? 7.845 2.923 17.840 1.00 92.00 199 HIS A N 1
ATOM 1488 C CA . HIS A 1 199 ? 6.400 2.791 17.702 1.00 92.00 199 HIS A CA 1
ATOM 1489 C C . HIS A 1 199 ? 5.958 1.596 16.852 1.00 92.00 199 HIS A C 1
ATOM 1491 O O . HIS A 1 199 ? 4.815 1.162 16.987 1.00 92.00 199 HIS A O 1
ATOM 1497 N N . ALA A 1 200 ? 6.820 1.044 15.995 1.00 91.38 200 ALA A N 1
ATOM 1498 C CA . ALA A 1 200 ? 6.477 -0.124 15.192 1.00 91.38 200 ALA A CA 1
ATOM 1499 C C . ALA A 1 200 ? 6.078 -1.329 16.081 1.00 91.38 200 ALA A C 1
ATOM 1501 O O . ALA A 1 200 ? 6.704 -1.580 17.110 1.00 91.38 200 ALA A O 1
ATOM 1502 N N . PRO A 1 201 ? 5.060 -2.123 15.692 1.00 89.06 201 PRO A N 1
ATOM 1503 C CA . PRO A 1 201 ? 4.575 -3.257 16.491 1.00 89.06 201 PRO A CA 1
ATOM 1504 C C . PRO A 1 201 ? 5.507 -4.487 16.470 1.00 89.06 201 PRO A C 1
ATOM 1506 O O . PRO A 1 201 ? 5.199 -5.517 17.071 1.00 89.06 201 PRO A O 1
ATOM 1509 N N . PHE A 1 202 ? 6.622 -4.398 15.751 1.00 89.75 202 PHE A N 1
ATOM 1510 C CA . PHE A 1 202 ? 7.685 -5.390 15.610 1.00 89.75 202 PHE A CA 1
ATOM 1511 C C . PHE A 1 202 ? 8.987 -4.655 15.278 1.00 89.75 202 PHE A C 1
ATOM 1513 O O . PHE A 1 202 ? 8.935 -3.498 14.861 1.00 89.75 202 PHE A O 1
ATOM 1520 N N . GLU A 1 203 ? 10.139 -5.325 15.394 1.00 92.00 203 GLU A N 1
ATOM 1521 C CA . GLU A 1 203 ? 11.410 -4.760 14.923 1.00 92.00 203 GLU A CA 1
ATOM 1522 C C . GLU A 1 203 ? 11.318 -4.515 13.405 1.00 92.00 203 GLU A C 1
ATOM 1524 O O . GLU A 1 203 ? 11.151 -5.474 12.637 1.00 92.00 203 GLU A O 1
ATOM 1529 N N . PRO A 1 204 ? 11.371 -3.252 12.948 1.00 92.00 204 PRO A N 1
ATOM 1530 C CA . PRO A 1 204 ? 11.104 -2.940 11.556 1.00 92.00 204 PRO A CA 1
ATOM 1531 C C . PRO A 1 204 ? 12.353 -3.098 10.679 1.00 92.00 204 PRO A C 1
ATOM 1533 O O . PRO A 1 204 ? 13.473 -2.771 11.074 1.00 92.00 204 PRO A O 1
ATOM 1536 N N . ALA A 1 205 ? 12.141 -3.540 9.441 1.00 90.00 205 ALA A N 1
ATOM 1537 C CA . ALA A 1 205 ? 13.056 -3.315 8.328 1.00 90.00 205 ALA A CA 1
ATOM 1538 C C . ALA A 1 205 ? 13.038 -1.835 7.898 1.00 90.00 205 ALA A C 1
ATOM 1540 O O . ALA A 1 205 ? 12.160 -1.068 8.300 1.00 90.00 205 ALA A O 1
ATOM 1541 N N . SER A 1 206 ? 13.977 -1.452 7.023 1.00 89.38 206 SER A N 1
ATOM 1542 C CA . SER A 1 206 ? 13.988 -0.128 6.380 1.00 89.38 206 SER A CA 1
ATOM 1543 C C . SER A 1 206 ? 12.600 0.213 5.792 1.00 89.38 206 SER A C 1
ATOM 1545 O O . SER A 1 206 ? 11.980 -0.674 5.188 1.00 89.38 206 SER A O 1
ATOM 1547 N N . PRO A 1 207 ? 12.072 1.444 5.969 1.00 91.12 207 PRO A N 1
ATOM 1548 C CA . PRO A 1 207 ? 10.745 1.807 5.487 1.00 91.12 207 PRO A CA 1
ATOM 1549 C C . PRO A 1 207 ? 10.610 1.618 3.978 1.00 91.12 207 PRO A C 1
ATOM 1551 O O . PRO A 1 207 ? 11.478 2.016 3.206 1.00 91.12 207 PRO A O 1
ATOM 1554 N N . ARG A 1 208 ? 9.479 1.051 3.556 1.00 87.44 208 ARG A N 1
ATOM 1555 C CA . ARG A 1 208 ? 9.141 0.826 2.142 1.00 87.44 208 ARG A CA 1
ATOM 1556 C C . ARG A 1 208 ? 8.521 2.031 1.478 1.00 87.44 208 ARG A C 1
ATOM 1558 O O . ARG A 1 208 ? 8.604 2.191 0.266 1.00 87.44 208 ARG A O 1
ATOM 1565 N N . SER A 1 209 ? 7.848 2.856 2.263 1.00 91.75 209 SER A N 1
ATOM 1566 C CA . SER A 1 209 ? 7.368 4.137 1.788 1.00 91.75 209 SER A CA 1
ATOM 1567 C C . SER A 1 209 ? 7.284 5.131 2.925 1.00 91.75 209 SER A C 1
ATOM 1569 O O . SER A 1 209 ? 7.029 4.770 4.078 1.00 91.75 209 SER A O 1
ATOM 1571 N N . ILE A 1 210 ? 7.493 6.390 2.570 1.00 94.12 210 ILE A N 1
ATOM 1572 C CA . ILE A 1 210 ? 7.243 7.535 3.433 1.00 94.12 210 ILE A CA 1
ATOM 1573 C C . ILE A 1 210 ? 6.247 8.420 2.710 1.00 94.12 210 ILE A C 1
ATOM 1575 O O . ILE A 1 210 ? 6.383 8.678 1.517 1.00 94.12 210 ILE A O 1
ATOM 1579 N N . GLY A 1 211 ? 5.228 8.884 3.414 1.00 93.44 211 GLY A N 1
ATOM 1580 C CA . GLY A 1 211 ? 4.271 9.817 2.852 1.00 93.44 211 GLY A CA 1
ATOM 1581 C C . GLY A 1 211 ? 3.885 10.929 3.787 1.00 93.44 211 GLY A C 1
ATOM 1582 O O . GLY A 1 211 ? 4.173 10.879 4.977 1.00 93.44 211 GLY A O 1
ATOM 1583 N N . VAL A 1 212 ? 3.212 11.920 3.221 1.00 93.19 212 VAL A N 1
ATOM 1584 C CA . VAL A 1 212 ? 2.707 13.102 3.911 1.00 93.19 212 VAL A CA 1
ATOM 1585 C C . VAL A 1 212 ? 1.228 13.295 3.619 1.00 93.19 212 VAL A C 1
ATOM 1587 O O . VAL A 1 212 ? 0.725 12.917 2.554 1.00 93.19 212 VAL A O 1
ATOM 1590 N N . SER A 1 213 ? 0.518 13.884 4.574 1.00 90.75 213 SER A N 1
ATOM 1591 C CA . SER A 1 213 ? -0.879 14.277 4.388 1.00 90.75 213 SER A CA 1
ATOM 1592 C C . SER A 1 213 ? -0.988 15.409 3.363 1.00 90.75 213 SER A C 1
ATOM 1594 O O . SER A 1 213 ? -0.185 16.340 3.362 1.00 90.75 213 SER A O 1
ATOM 1596 N N . ALA A 1 214 ? -2.004 15.353 2.500 1.00 90.00 214 ALA A N 1
ATOM 1597 C CA . ALA A 1 214 ? -2.255 16.416 1.528 1.00 90.00 214 ALA A CA 1
ATOM 1598 C C . ALA A 1 214 ? -2.736 17.718 2.190 1.00 90.00 214 ALA A C 1
ATOM 1600 O O . ALA A 1 214 ? -2.483 18.795 1.663 1.00 90.00 214 ALA A O 1
ATOM 1601 N N . ALA A 1 215 ? -3.403 17.616 3.344 1.00 86.19 215 ALA A N 1
ATOM 1602 C CA . ALA A 1 215 ? -3.893 18.770 4.098 1.00 86.19 215 ALA A CA 1
ATOM 1603 C C . ALA A 1 215 ? -2.813 19.433 4.970 1.00 86.19 215 ALA A C 1
ATOM 1605 O O . ALA A 1 215 ? -2.963 20.585 5.357 1.00 86.19 215 ALA A O 1
ATOM 1606 N N . ASP A 1 216 ? -1.762 18.689 5.320 1.00 85.38 216 ASP A N 1
ATOM 1607 C CA . ASP A 1 216 ? -0.734 19.116 6.270 1.00 85.38 216 ASP A CA 1
ATOM 1608 C C . ASP A 1 216 ? 0.531 18.287 6.026 1.00 85.38 216 ASP A C 1
ATOM 1610 O O . ASP A 1 216 ? 0.617 17.124 6.436 1.00 85.38 216 ASP A O 1
ATOM 1614 N N . THR A 1 217 ? 1.492 18.865 5.305 1.00 81.56 217 THR A N 1
ATOM 1615 C CA . THR A 1 217 ? 2.698 18.146 4.876 1.00 81.56 217 THR A CA 1
ATOM 1616 C C . THR A 1 217 ? 3.678 17.859 6.008 1.00 81.56 217 THR A C 1
ATOM 1618 O O . THR A 1 217 ? 4.628 17.109 5.792 1.00 81.56 217 THR A O 1
ATOM 1621 N N . ASP A 1 218 ? 3.444 18.414 7.196 1.00 85.25 218 ASP A N 1
ATOM 1622 C CA . ASP A 1 218 ? 4.275 18.164 8.373 1.00 85.25 218 ASP A CA 1
ATOM 1623 C C . ASP A 1 218 ? 3.887 16.844 9.058 1.00 85.25 218 ASP A C 1
ATOM 1625 O O . ASP A 1 218 ? 4.669 16.269 9.815 1.00 85.25 218 ASP A O 1
ATOM 1629 N N . ARG A 1 219 ? 2.705 16.296 8.735 1.00 89.75 219 ARG A N 1
ATOM 1630 C CA . ARG A 1 219 ? 2.280 14.963 9.182 1.00 89.75 219 ARG A CA 1
ATOM 1631 C C . ARG A 1 219 ? 2.772 13.904 8.219 1.00 89.75 219 ARG A C 1
ATOM 1633 O O . ARG A 1 219 ? 2.259 13.792 7.100 1.00 89.75 219 ARG A O 1
ATOM 1640 N N . TRP A 1 220 ? 3.673 13.058 8.699 1.00 92.62 220 TRP A N 1
ATOM 1641 C CA . TRP A 1 220 ? 4.250 11.979 7.914 1.00 92.62 220 TRP A CA 1
ATOM 1642 C C . TRP A 1 220 ? 3.779 10.593 8.361 1.00 92.62 220 TRP A C 1
ATOM 1644 O O . TRP A 1 220 ? 3.324 10.382 9.483 1.00 92.62 220 TRP A O 1
ATOM 1654 N N . THR A 1 221 ? 3.851 9.630 7.448 1.00 94.81 221 THR A N 1
ATOM 1655 C CA . THR A 1 221 ? 3.581 8.207 7.685 1.00 94.81 221 THR A CA 1
ATOM 1656 C C . THR A 1 221 ? 4.693 7.373 7.063 1.00 94.81 221 THR A C 1
ATOM 1658 O O . THR A 1 221 ? 4.980 7.548 5.884 1.00 94.81 221 THR A O 1
ATOM 1661 N N . ALA A 1 222 ? 5.279 6.454 7.822 1.00 94.75 222 ALA A N 1
ATOM 1662 C CA . ALA A 1 222 ? 6.240 5.464 7.349 1.00 94.75 222 ALA A CA 1
ATOM 1663 C C . ALA A 1 222 ? 5.603 4.068 7.342 1.00 94.75 222 ALA A C 1
ATOM 1665 O O . ALA A 1 222 ? 4.961 3.682 8.320 1.00 94.75 222 ALA A O 1
ATOM 1666 N N . TYR A 1 223 ? 5.791 3.308 6.263 1.00 93.75 223 TYR A N 1
ATOM 1667 C CA . TYR A 1 223 ? 5.349 1.914 6.154 1.00 93.75 223 TYR A CA 1
ATOM 1668 C C . TYR A 1 223 ? 6.542 0.977 6.287 1.00 93.75 223 TYR A C 1
ATOM 1670 O O . TYR A 1 223 ? 7.533 1.135 5.572 1.00 93.75 223 TYR A O 1
ATOM 1678 N N . VAL A 1 224 ? 6.449 0.005 7.190 1.00 92.00 224 VAL A N 1
ATOM 1679 C CA . VAL A 1 224 ? 7.546 -0.900 7.554 1.00 92.00 224 VAL A CA 1
ATOM 1680 C C . VAL A 1 224 ? 7.088 -2.356 7.571 1.00 92.00 224 VAL A C 1
ATOM 1682 O O . VAL A 1 224 ? 5.978 -2.680 7.999 1.00 92.00 224 VAL A O 1
ATOM 1685 N N . LYS A 1 225 ? 7.980 -3.246 7.138 1.00 90.88 225 LYS A N 1
ATOM 1686 C CA . LYS A 1 225 ? 7.858 -4.700 7.307 1.00 90.88 225 LYS A CA 1
ATOM 1687 C C . LYS A 1 225 ? 8.628 -5.169 8.541 1.00 90.88 225 LYS A C 1
ATOM 1689 O O . LYS A 1 225 ? 9.530 -4.449 8.971 1.00 90.88 225 LYS A O 1
ATOM 1694 N N . PRO A 1 226 ? 8.338 -6.360 9.086 1.00 89.25 226 PRO A N 1
ATOM 1695 C CA . PRO A 1 226 ? 9.221 -6.982 10.066 1.00 89.25 226 PRO A CA 1
ATOM 1696 C C . PRO A 1 226 ? 10.602 -7.254 9.457 1.00 89.25 226 PRO A C 1
ATOM 1698 O O . PRO A 1 226 ? 10.693 -7.639 8.291 1.00 89.25 226 PRO A O 1
ATOM 1701 N N . ARG A 1 227 ? 11.667 -7.052 10.239 1.00 84.12 227 ARG A N 1
ATOM 1702 C CA . ARG A 1 227 ? 13.064 -7.189 9.790 1.00 84.12 227 ARG A CA 1
ATOM 1703 C C . ARG A 1 227 ? 13.396 -8.565 9.217 1.00 84.12 227 ARG A C 1
ATOM 1705 O O . ARG A 1 227 ? 14.027 -8.639 8.172 1.00 84.12 227 ARG A O 1
ATOM 1712 N N . ASP A 1 228 ? 12.937 -9.616 9.885 1.00 76.12 228 ASP A N 1
ATOM 1713 C CA . ASP A 1 228 ? 13.298 -11.006 9.574 1.00 76.12 228 ASP A CA 1
ATOM 1714 C C . ASP A 1 228 ? 12.285 -11.683 8.639 1.00 76.12 228 ASP A C 1
ATOM 1716 O O . ASP A 1 228 ? 12.153 -12.907 8.612 1.00 76.12 228 ASP A O 1
ATOM 1720 N N . ALA A 1 229 ? 11.496 -10.888 7.916 1.00 66.25 229 ALA A N 1
ATOM 1721 C CA . ALA A 1 229 ? 10.465 -11.394 7.035 1.00 66.25 229 ALA A CA 1
ATOM 1722 C C . ALA A 1 229 ? 10.867 -11.190 5.566 1.00 66.25 229 ALA A C 1
ATOM 1724 O O . ALA A 1 229 ? 10.609 -10.140 4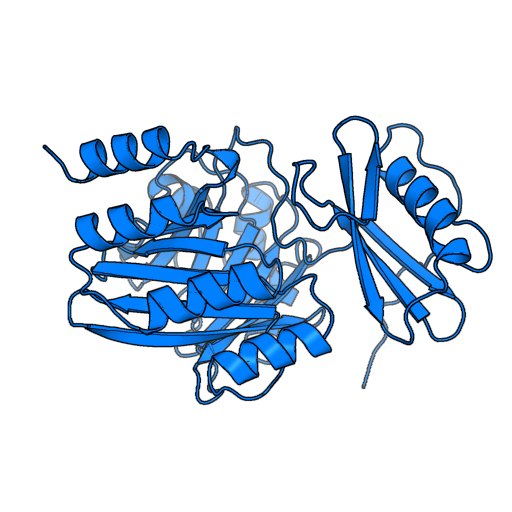.975 1.00 66.25 229 ALA A O 1
ATOM 1725 N N . ASP A 1 230 ? 11.484 -12.223 4.983 1.00 50.88 230 ASP A N 1
ATOM 1726 C CA . ASP A 1 230 ? 11.957 -12.287 3.590 1.00 50.88 230 ASP A CA 1
ATOM 1727 C C . ASP A 1 230 ? 10.803 -12.395 2.570 1.00 50.88 230 ASP A C 1
ATOM 1729 O O . ASP A 1 230 ? 10.719 -13.338 1.785 1.00 50.88 230 ASP A O 1
ATOM 1733 N N . ALA A 1 231 ? 9.877 -11.432 2.555 1.00 54.69 231 ALA A N 1
ATOM 1734 C CA . ALA A 1 231 ? 8.921 -11.296 1.453 1.00 54.69 231 ALA A CA 1
ATOM 1735 C C . ALA A 1 231 ? 9.172 -10.011 0.657 1.00 54.69 231 ALA A C 1
ATOM 1737 O O . ALA A 1 231 ? 9.095 -8.918 1.235 1.00 54.69 231 ALA A O 1
ATOM 1738 N N . PRO A 1 232 ? 9.388 -10.091 -0.673 1.00 52.22 232 PRO A N 1
ATOM 1739 C CA . PRO A 1 232 ? 9.367 -8.911 -1.529 1.00 52.22 232 PRO A CA 1
ATOM 1740 C C . PRO A 1 232 ? 8.009 -8.205 -1.421 1.00 52.22 232 PRO A C 1
ATOM 1742 O O . PRO A 1 232 ? 6.985 -8.821 -1.119 1.00 52.22 232 PRO A O 1
ATOM 1745 N N . ALA A 1 233 ? 7.993 -6.887 -1.621 1.00 50.84 233 ALA A N 1
ATOM 1746 C CA . ALA A 1 233 ? 6.753 -6.120 -1.572 1.00 50.84 233 ALA A CA 1
ATOM 1747 C C . ALA A 1 233 ? 5.735 -6.615 -2.592 1.00 50.84 233 ALA A C 1
ATOM 1749 O O . ALA A 1 233 ? 6.083 -6.863 -3.743 1.00 50.84 233 ALA A O 1
ATOM 1750 N N . LEU A 1 234 ? 4.457 -6.673 -2.197 1.00 49.25 234 LEU A N 1
ATOM 1751 C CA . LEU A 1 234 ? 3.371 -6.897 -3.155 1.00 49.25 234 LEU A CA 1
ATOM 1752 C C . LEU A 1 234 ? 3.277 -5.809 -4.229 1.00 49.25 234 LEU A C 1
ATOM 1754 O O . LEU A 1 234 ? 2.541 -5.976 -5.197 1.00 49.25 234 LEU A O 1
ATOM 1758 N N . TRP A 1 235 ? 3.953 -4.682 -4.029 1.00 55.94 235 TRP A N 1
ATOM 1759 C CA . TRP A 1 235 ? 3.894 -3.501 -4.872 1.00 55.94 235 TRP A CA 1
ATOM 1760 C C . TRP A 1 235 ? 5.299 -2.906 -5.019 1.00 55.94 235 TRP A C 1
ATOM 1762 O O . TRP A 1 235 ? 5.594 -1.832 -4.504 1.00 55.94 235 TRP A O 1
ATOM 1772 N N . SER A 1 236 ? 6.192 -3.594 -5.737 1.00 55.72 236 SER A N 1
ATOM 1773 C CA . SER A 1 236 ? 7.411 -2.925 -6.206 1.00 55.72 236 SER A CA 1
ATOM 1774 C C . SER A 1 236 ? 7.014 -1.860 -7.234 1.00 55.72 236 SER A C 1
ATOM 1776 O O . SER A 1 236 ? 6.341 -2.164 -8.224 1.00 55.72 236 SER A O 1
ATOM 1778 N N . LEU A 1 237 ? 7.354 -0.595 -6.973 1.00 57.34 237 LEU A N 1
ATOM 1779 C CA . LEU A 1 237 ? 7.182 0.506 -7.934 1.00 57.34 237 LEU A CA 1
ATOM 1780 C C . LEU A 1 237 ? 8.388 0.658 -8.856 1.00 57.34 237 LEU A C 1
ATOM 1782 O O . LEU A 1 237 ? 8.268 1.255 -9.925 1.00 57.34 237 LEU A O 1
ATOM 1786 N N . GLU A 1 238 ? 9.514 0.058 -8.481 1.00 60.22 238 GLU A N 1
ATOM 1787 C CA . GLU A 1 238 ? 10.698 0.020 -9.314 1.00 60.22 238 GLU A CA 1
ATOM 1788 C C . GLU A 1 238 ? 10.842 -1.343 -9.994 1.00 60.22 238 GLU A C 1
ATOM 1790 O O . GLU A 1 238 ? 10.791 -2.385 -9.323 1.00 60.22 238 GLU A O 1
ATOM 1795 N N . PRO A 1 239 ? 11.030 -1.346 -11.319 1.00 71.19 239 PRO A N 1
ATOM 1796 C CA . PRO A 1 239 ? 11.359 -2.556 -12.033 1.00 71.19 239 PRO A CA 1
ATOM 1797 C C . PRO A 1 239 ? 12.830 -2.941 -11.846 1.00 71.19 239 PRO A C 1
ATOM 1799 O O . PRO A 1 239 ? 13.715 -2.093 -11.892 1.00 71.19 239 PRO A O 1
ATOM 1802 N N . VAL A 1 240 ? 13.086 -4.245 -11.746 1.00 75.38 240 VAL A N 1
ATOM 1803 C CA . VAL A 1 240 ? 14.409 -4.874 -11.888 1.00 75.38 240 VAL A CA 1
ATOM 1804 C C . VAL A 1 240 ? 15.069 -4.418 -13.186 1.00 75.38 240 VAL A C 1
ATOM 1806 O O . VAL A 1 240 ? 16.262 -4.131 -13.225 1.00 75.38 240 VAL A O 1
ATOM 1809 N N . VAL A 1 241 ? 14.283 -4.340 -14.264 1.00 81.81 241 VAL A N 1
ATOM 1810 C CA . VAL A 1 241 ? 14.762 -3.879 -15.562 1.00 81.81 241 VAL A CA 1
ATOM 1811 C C . VAL A 1 241 ? 13.623 -3.352 -16.422 1.00 81.81 241 VAL A C 1
ATOM 1813 O O . VAL A 1 241 ? 12.487 -3.824 -16.335 1.00 81.81 241 VAL A O 1
ATOM 1816 N N . VAL A 1 242 ? 13.944 -2.394 -17.290 1.00 86.44 242 VAL A N 1
ATOM 1817 C CA . VAL A 1 242 ? 13.046 -1.916 -18.343 1.00 86.44 242 VAL A CA 1
ATOM 1818 C C . VAL A 1 242 ? 13.655 -2.220 -19.705 1.00 86.44 242 VAL A C 1
ATOM 1820 O O . VAL A 1 242 ? 14.828 -1.926 -19.964 1.00 86.44 242 VAL A O 1
ATOM 1823 N N . VAL A 1 243 ? 12.851 -2.807 -20.584 1.00 89.81 243 VAL A N 1
ATOM 1824 C CA . VAL A 1 243 ? 13.217 -3.105 -21.967 1.00 89.81 243 VAL A CA 1
ATOM 1825 C C . VAL A 1 243 ? 12.185 -2.548 -22.931 1.00 89.81 243 VAL A C 1
ATOM 1827 O O . VAL A 1 243 ? 11.014 -2.399 -22.595 1.00 89.81 243 VAL A O 1
ATOM 1830 N N . ARG A 1 244 ? 12.611 -2.275 -24.162 1.00 90.50 244 ARG A N 1
ATOM 1831 C CA . ARG A 1 244 ? 11.742 -1.727 -25.203 1.00 90.50 244 ARG A CA 1
ATOM 1832 C C . ARG A 1 244 ? 11.923 -2.451 -26.532 1.00 90.50 244 ARG A C 1
ATOM 1834 O O . ARG A 1 244 ? 13.051 -2.773 -26.907 1.00 90.50 244 ARG A O 1
ATOM 1841 N N . ALA A 1 245 ? 10.819 -2.650 -27.247 1.00 90.00 245 ALA A N 1
ATOM 1842 C CA . ALA A 1 245 ? 10.775 -3.093 -28.637 1.00 90.00 245 ALA A CA 1
ATOM 1843 C C . ALA A 1 245 ? 9.693 -2.297 -29.385 1.00 90.00 245 ALA A C 1
ATOM 1845 O O . ALA A 1 245 ? 8.503 -2.427 -29.109 1.00 90.00 245 ALA A O 1
ATOM 1846 N N . GLY A 1 246 ? 10.108 -1.438 -30.322 1.00 86.75 246 GLY A N 1
ATOM 1847 C CA . GLY A 1 246 ? 9.189 -0.540 -31.027 1.00 86.75 246 GLY A CA 1
ATOM 1848 C C . GLY A 1 246 ? 8.454 0.415 -30.075 1.00 86.75 246 GLY A C 1
ATOM 1849 O O . GLY A 1 246 ? 9.084 1.183 -29.337 1.00 86.75 246 GLY A O 1
ATOM 1850 N N . GLU A 1 247 ? 7.122 0.367 -30.106 1.00 83.94 247 GLU A N 1
ATOM 1851 C CA . GLU A 1 247 ? 6.224 1.153 -29.244 1.00 83.94 247 GLU A CA 1
ATOM 1852 C C . GLU A 1 247 ? 5.944 0.492 -27.887 1.00 83.94 247 GLU A C 1
ATOM 1854 O O . GLU A 1 247 ? 5.366 1.128 -27.010 1.00 83.94 247 GLU A O 1
ATOM 1859 N N . THR A 1 248 ? 6.370 -0.759 -27.694 1.00 85.19 248 THR A N 1
ATOM 1860 C CA . THR A 1 248 ? 6.139 -1.500 -26.454 1.00 85.19 248 THR A CA 1
ATOM 1861 C C . THR A 1 248 ? 7.334 -1.365 -25.516 1.00 85.19 248 THR A C 1
ATOM 1863 O O . THR A 1 248 ? 8.458 -1.746 -25.850 1.00 85.19 248 THR A O 1
ATOM 1866 N N . GLU A 1 249 ? 7.081 -0.868 -24.312 1.00 85.94 249 GLU A N 1
ATOM 1867 C CA . GLU A 1 249 ? 8.005 -0.852 -23.178 1.00 85.94 249 GLU A CA 1
ATOM 1868 C C . GLU A 1 249 ? 7.512 -1.853 -22.122 1.00 85.94 249 GLU A C 1
ATOM 1870 O O . GLU A 1 249 ? 6.318 -1.910 -21.819 1.00 85.94 249 GLU A O 1
ATOM 1875 N N . LEU A 1 250 ? 8.419 -2.670 -21.585 1.00 86.50 250 LEU A N 1
ATOM 1876 C CA . LEU A 1 250 ? 8.154 -3.640 -20.526 1.00 86.50 250 LEU A CA 1
ATOM 1877 C C . LEU A 1 250 ? 9.056 -3.361 -19.331 1.00 86.50 250 LEU A C 1
ATOM 1879 O O . LEU A 1 250 ? 10.278 -3.342 -19.455 1.00 86.50 250 LEU A O 1
ATOM 1883 N N . ALA A 1 251 ? 8.440 -3.201 -18.171 1.00 83.75 251 ALA A N 1
ATOM 1884 C CA . ALA A 1 251 ? 9.099 -3.050 -16.886 1.00 83.75 251 ALA A CA 1
ATOM 1885 C C . ALA A 1 251 ? 8.887 -4.339 -16.080 1.00 83.75 251 ALA A C 1
ATOM 1887 O O . ALA A 1 251 ? 7.740 -4.728 -15.857 1.00 83.75 251 ALA A O 1
ATOM 1888 N N . PHE A 1 252 ? 9.961 -5.017 -15.674 1.00 82.06 252 PHE A N 1
ATOM 1889 C CA . PHE A 1 252 ? 9.907 -6.272 -14.912 1.00 82.06 252 PHE A CA 1
ATOM 1890 C C . PHE A 1 252 ? 10.064 -6.015 -13.427 1.00 82.06 252 PHE A C 1
ATOM 1892 O O . PHE A 1 252 ? 10.982 -5.315 -13.032 1.00 82.06 252 PHE A O 1
ATOM 1899 N N . PHE A 1 253 ? 9.230 -6.622 -12.597 1.00 77.88 253 PHE A N 1
ATOM 1900 C CA . PHE A 1 253 ? 9.221 -6.430 -11.152 1.00 77.88 253 PHE A CA 1
ATOM 1901 C C . PHE A 1 253 ? 9.400 -7.775 -10.460 1.00 77.88 253 PHE A C 1
ATOM 1903 O O . PHE A 1 253 ? 8.864 -8.785 -10.922 1.00 77.88 253 PHE A O 1
ATOM 1910 N N . VAL A 1 254 ? 10.114 -7.788 -9.332 1.00 71.94 254 VAL A N 1
ATOM 1911 C CA . VAL A 1 254 ? 10.137 -8.965 -8.458 1.00 71.94 254 VAL A CA 1
ATOM 1912 C C . VAL A 1 254 ? 8.718 -9.214 -7.964 1.00 71.94 254 VAL A C 1
ATOM 1914 O O . VAL A 1 254 ? 8.094 -8.338 -7.365 1.00 71.94 254 VAL A O 1
ATOM 1917 N N . ALA A 1 255 ? 8.215 -10.412 -8.229 1.00 66.19 255 ALA A N 1
ATOM 1918 C CA . ALA A 1 255 ? 6.949 -10.893 -7.712 1.00 66.19 255 ALA A CA 1
ATOM 1919 C C . ALA A 1 255 ? 7.203 -11.904 -6.580 1.00 66.19 255 ALA A C 1
ATOM 1921 O O . ALA A 1 255 ? 8.257 -12.539 -6.539 1.00 66.19 255 ALA A O 1
ATOM 1922 N N . PRO A 1 256 ? 6.245 -12.095 -5.659 1.00 59.97 256 PRO A N 1
ATOM 1923 C CA . PRO A 1 256 ? 6.312 -13.186 -4.692 1.00 59.97 256 PRO A CA 1
ATOM 1924 C C . PRO A 1 256 ? 6.296 -14.553 -5.391 1.00 59.97 256 PRO A C 1
ATOM 1926 O O . PRO A 1 256 ? 5.415 -14.795 -6.223 1.00 59.97 256 PRO A O 1
ATOM 1929 N N . ASP A 1 257 ? 7.210 -15.456 -5.024 1.00 61.00 257 ASP A N 1
ATOM 1930 C CA . ASP A 1 257 ? 7.212 -16.841 -5.518 1.00 61.00 257 ASP A CA 1
ATOM 1931 C C . ASP A 1 257 ? 6.305 -17.743 -4.673 1.00 61.00 257 ASP A C 1
ATOM 1933 O O . ASP A 1 257 ? 6.742 -18.598 -3.910 1.00 61.00 257 ASP A O 1
ATOM 1937 N N . VAL A 1 258 ? 5.002 -17.481 -4.767 1.00 58.91 258 VAL A N 1
ATOM 1938 C CA . VAL A 1 258 ? 3.952 -18.287 -4.135 1.00 58.91 258 VAL A CA 1
ATOM 1939 C C . VAL A 1 258 ? 2.880 -18.654 -5.157 1.00 58.91 258 VAL A C 1
ATOM 1941 O O . VAL A 1 258 ? 2.662 -17.949 -6.156 1.00 58.91 258 VAL A O 1
ATOM 1944 N N . GLU A 1 259 ? 2.204 -19.773 -4.913 1.00 48.03 259 GLU A N 1
ATOM 1945 C CA . GLU A 1 259 ? 1.084 -20.239 -5.727 1.00 48.03 259 GLU A CA 1
ATOM 1946 C C . GLU A 1 259 ? -0.051 -19.194 -5.730 1.00 48.03 259 GLU A C 1
ATOM 1948 O O . GLU A 1 259 ? -0.319 -18.534 -4.725 1.00 48.03 259 GLU A O 1
ATOM 1953 N N . GLY A 1 260 ? -0.663 -18.949 -6.894 1.00 49.34 260 GLY A N 1
ATOM 1954 C CA . GLY A 1 260 ? -1.684 -17.903 -7.066 1.00 49.34 260 GLY A CA 1
ATOM 1955 C C . GLY A 1 260 ? -1.157 -16.460 -7.180 1.00 49.34 260 GLY A C 1
ATOM 1956 O O . GLY A 1 260 ? -1.936 -15.530 -7.394 1.00 49.34 260 GLY A O 1
ATOM 1957 N N . ALA A 1 261 ? 0.157 -16.215 -7.088 1.00 51.47 261 ALA A N 1
ATOM 1958 C CA . ALA A 1 261 ? 0.722 -14.914 -7.451 1.00 51.47 261 ALA A CA 1
ATOM 1959 C C . ALA A 1 261 ? 0.737 -14.716 -8.977 1.00 51.47 261 ALA A C 1
ATOM 1961 O O . ALA A 1 261 ? 1.149 -15.604 -9.725 1.00 51.47 261 ALA A O 1
ATOM 1962 N N . ARG A 1 262 ? 0.341 -13.526 -9.454 1.00 55.81 262 ARG A N 1
ATOM 1963 C CA . ARG A 1 262 ? 0.475 -13.130 -10.864 1.00 55.81 262 ARG A CA 1
ATOM 1964 C C . ARG A 1 262 ? 1.944 -12.861 -11.202 1.00 55.81 262 ARG A C 1
ATOM 1966 O O . ARG A 1 262 ? 2.377 -11.719 -11.310 1.00 55.81 262 ARG A O 1
ATOM 1973 N N . ALA A 1 263 ? 2.696 -13.941 -11.350 1.00 66.06 263 ALA A N 1
ATOM 1974 C CA . ALA A 1 263 ? 4.031 -13.943 -11.912 1.00 66.06 263 ALA A CA 1
ATOM 1975 C C . ALA A 1 263 ? 4.008 -14.710 -13.229 1.00 66.06 263 ALA A C 1
ATOM 1977 O O . ALA A 1 263 ? 3.450 -15.807 -13.307 1.00 66.06 263 ALA A O 1
ATOM 1978 N N . TYR A 1 264 ? 4.582 -14.091 -14.253 1.00 77.38 264 TYR A N 1
ATOM 1979 C CA . TYR A 1 264 ? 4.621 -14.618 -15.612 1.00 77.38 264 TYR A CA 1
ATOM 1980 C C . TYR A 1 264 ? 5.785 -15.590 -15.807 1.00 77.38 264 TYR A C 1
ATOM 1982 O O . TYR A 1 264 ? 5.774 -16.353 -16.764 1.00 77.38 264 TYR A O 1
ATOM 1990 N N . ALA A 1 265 ? 6.758 -15.585 -14.891 1.00 80.44 265 ALA A N 1
ATOM 1991 C CA . ALA A 1 265 ? 7.864 -16.529 -14.882 1.00 80.44 265 ALA A CA 1
ATOM 1992 C C . ALA A 1 265 ? 8.322 -16.836 -13.455 1.00 80.44 265 ALA A C 1
ATOM 1994 O O . ALA A 1 265 ? 8.243 -15.969 -12.578 1.00 80.44 265 ALA A O 1
ATOM 1995 N N . ARG A 1 266 ? 8.775 -18.076 -13.242 1.00 81.12 266 ARG A N 1
ATOM 1996 C CA . ARG A 1 266 ? 9.306 -18.588 -11.973 1.00 81.12 266 ARG A CA 1
ATOM 1997 C C . ARG A 1 266 ? 10.547 -19.433 -12.214 1.00 81.12 266 ARG A C 1
ATOM 1999 O O . ARG A 1 266 ? 10.543 -20.248 -13.133 1.00 81.12 266 ARG A O 1
ATOM 2006 N N . ARG A 1 267 ? 11.569 -19.278 -11.372 1.00 78.62 267 ARG A N 1
ATOM 2007 C CA . ARG A 1 267 ? 12.772 -20.124 -11.374 1.00 78.62 267 ARG A CA 1
ATOM 2008 C C . ARG A 1 267 ? 13.430 -20.113 -9.998 1.00 78.62 267 ARG A C 1
ATOM 2010 O O . ARG A 1 267 ? 13.778 -19.053 -9.493 1.00 78.62 267 ARG A O 1
ATOM 2017 N N . GLY A 1 268 ? 13.588 -21.295 -9.397 1.00 71.06 268 GLY A N 1
ATOM 2018 C CA . GLY A 1 268 ? 14.385 -21.492 -8.180 1.00 71.06 268 GLY A CA 1
ATOM 2019 C C . GLY A 1 268 ? 13.999 -20.617 -6.980 1.00 71.06 268 GLY A C 1
ATOM 2020 O O . GLY A 1 268 ? 14.887 -20.034 -6.366 1.00 71.06 268 GLY A O 1
ATOM 2021 N N . GLY A 1 269 ? 12.710 -20.484 -6.645 1.00 65.62 269 GLY A N 1
ATOM 2022 C CA . GLY A 1 269 ? 12.284 -19.649 -5.510 1.00 65.62 269 GLY A CA 1
ATOM 2023 C C . GLY A 1 269 ? 12.063 -18.169 -5.860 1.00 65.62 269 GLY A C 1
ATOM 2024 O O . GLY A 1 269 ? 11.847 -17.347 -4.970 1.00 65.62 269 GLY A O 1
ATOM 2025 N N . ARG A 1 270 ? 12.169 -17.797 -7.143 1.00 70.56 270 ARG A N 1
ATOM 2026 C CA . ARG A 1 270 ? 12.058 -16.417 -7.631 1.00 70.56 270 ARG A CA 1
ATOM 2027 C C . ARG A 1 270 ? 10.958 -16.308 -8.665 1.00 70.56 270 ARG A C 1
ATOM 2029 O O . ARG A 1 270 ? 10.790 -17.199 -9.494 1.00 70.56 270 ARG A O 1
ATOM 2036 N N . ALA A 1 271 ? 10.264 -15.178 -8.660 1.00 72.50 271 ALA A N 1
ATOM 2037 C CA . ALA A 1 271 ? 9.158 -14.915 -9.561 1.00 72.50 271 ALA A CA 1
ATOM 2038 C C . ALA A 1 271 ? 9.221 -13.484 -10.111 1.00 72.50 271 ALA A C 1
ATOM 2040 O O . ALA A 1 271 ? 9.658 -12.562 -9.420 1.00 72.50 271 ALA A O 1
ATOM 2041 N N . LEU A 1 272 ? 8.764 -13.290 -11.350 1.00 75.75 272 LEU A N 1
ATOM 2042 C CA . LEU A 1 272 ? 8.684 -11.972 -11.987 1.00 75.75 272 LEU A CA 1
ATOM 2043 C C . LEU A 1 272 ? 7.274 -11.660 -12.477 1.00 75.75 272 LEU A C 1
ATOM 2045 O O . LEU A 1 272 ? 6.616 -12.487 -13.116 1.00 75.75 272 LEU A O 1
ATOM 2049 N N . SER A 1 273 ? 6.838 -10.427 -12.239 1.00 77.88 273 SER A N 1
ATOM 2050 C CA . SER A 1 273 ? 5.740 -9.806 -12.972 1.00 77.88 273 SER A CA 1
ATOM 2051 C C . SER A 1 273 ? 6.304 -8.804 -13.986 1.00 77.88 273 SER A C 1
ATOM 2053 O O . SER A 1 273 ? 7.466 -8.406 -13.908 1.00 77.88 273 SER A O 1
ATOM 2055 N N . TYR A 1 274 ? 5.505 -8.393 -14.968 1.00 80.56 274 TYR A N 1
ATOM 2056 C CA . TYR A 1 274 ? 5.856 -7.259 -15.815 1.00 80.56 274 TYR A CA 1
ATOM 2057 C C . TYR A 1 274 ? 4.656 -6.341 -16.015 1.00 80.56 274 TYR A C 1
ATOM 2059 O O . TYR A 1 274 ? 3.502 -6.781 -16.023 1.00 80.56 274 TYR A O 1
ATOM 2067 N N . ARG A 1 275 ? 4.947 -5.055 -16.199 1.00 79.25 275 ARG A N 1
ATOM 2068 C CA . ARG A 1 275 ? 3.992 -4.032 -16.630 1.00 79.25 275 ARG A CA 1
ATOM 2069 C C . ARG A 1 275 ? 4.390 -3.582 -18.028 1.00 79.25 275 ARG A C 1
ATOM 2071 O O . ARG A 1 275 ? 5.575 -3.440 -18.312 1.00 79.25 275 ARG A O 1
ATOM 2078 N N . SER A 1 276 ? 3.403 -3.384 -18.895 1.00 78.81 276 SER A N 1
ATOM 2079 C CA . SER A 1 276 ? 3.622 -2.949 -20.273 1.00 78.81 276 SER A CA 1
ATOM 2080 C C . SER A 1 276 ? 3.053 -1.556 -20.498 1.00 78.81 276 SER A C 1
ATOM 2082 O O . SER A 1 276 ? 1.939 -1.259 -20.060 1.00 78.81 276 SER A O 1
ATOM 2084 N N . HIS A 1 277 ? 3.816 -0.721 -21.193 1.00 73.38 277 HIS A N 1
ATOM 2085 C CA . HIS A 1 277 ? 3.348 0.505 -21.817 1.00 73.38 277 HIS A CA 1
ATOM 2086 C C . HIS A 1 277 ? 3.367 0.301 -23.338 1.00 73.38 277 HIS A C 1
ATOM 2088 O O . HIS A 1 277 ? 4.384 -0.118 -23.885 1.00 73.38 277 HIS A O 1
ATOM 2094 N N . GLY A 1 278 ? 2.238 0.547 -24.007 1.00 78.19 278 GLY A N 1
ATOM 2095 C CA . GLY A 1 278 ? 2.019 0.176 -25.412 1.00 78.19 278 GLY A CA 1
ATOM 2096 C C . GLY A 1 278 ? 1.264 -1.154 -25.584 1.00 78.19 278 GLY A C 1
ATOM 2097 O O . GLY A 1 278 ? 0.739 -1.702 -24.608 1.00 78.19 278 GLY A O 1
ATOM 2098 N N . PRO A 1 279 ? 1.146 -1.666 -26.824 1.00 74.62 279 PRO A N 1
ATOM 2099 C CA . PRO A 1 279 ? 0.485 -2.937 -27.102 1.00 74.62 279 PRO A CA 1
ATOM 2100 C C . PRO A 1 279 ? 1.193 -4.099 -26.386 1.00 74.62 279 PRO A C 1
ATOM 2102 O O . PRO A 1 279 ? 2.429 -4.145 -26.392 1.00 74.62 279 PRO A O 1
ATOM 2105 N N . PRO A 1 280 ? 0.452 -5.049 -25.785 1.00 67.94 280 PRO A N 1
ATOM 2106 C CA . PRO A 1 280 ? 1.064 -6.203 -25.140 1.00 67.94 280 PRO A CA 1
ATOM 2107 C C . PRO A 1 280 ? 1.840 -7.044 -26.171 1.00 67.94 280 PRO A C 1
ATOM 2109 O O . PRO A 1 280 ? 1.371 -7.215 -27.299 1.00 67.94 280 PRO A O 1
ATOM 2112 N N . PRO A 1 281 ? 3.017 -7.579 -25.804 1.00 73.56 281 PRO A N 1
ATOM 2113 C CA . PRO A 1 281 ? 3.849 -8.358 -26.714 1.00 73.56 281 PRO A CA 1
ATOM 2114 C C . PRO A 1 281 ? 3.186 -9.688 -27.088 1.00 73.56 281 PRO A C 1
ATOM 2116 O O . PRO A 1 281 ? 2.427 -10.263 -26.305 1.00 73.56 281 PRO A O 1
ATOM 2119 N N . ALA A 1 282 ? 3.518 -10.217 -28.268 1.00 76.50 282 ALA A N 1
ATOM 2120 C CA . ALA A 1 282 ? 3.097 -11.561 -28.658 1.00 76.50 282 ALA A CA 1
ATOM 2121 C C . ALA A 1 282 ? 3.713 -12.609 -27.702 1.00 76.50 282 ALA A C 1
ATOM 2123 O O . ALA A 1 282 ? 4.903 -12.488 -27.391 1.00 76.50 282 ALA A O 1
ATOM 2124 N N . PRO A 1 283 ? 2.978 -13.659 -27.281 1.00 73.31 283 PRO A N 1
ATOM 2125 C CA . PRO A 1 283 ? 3.454 -14.621 -26.277 1.00 73.31 283 PRO A CA 1
ATOM 2126 C C . PRO A 1 283 ? 4.840 -15.219 -26.569 1.00 73.31 283 PRO A C 1
ATOM 2128 O O . PRO A 1 283 ? 5.695 -15.253 -25.690 1.00 73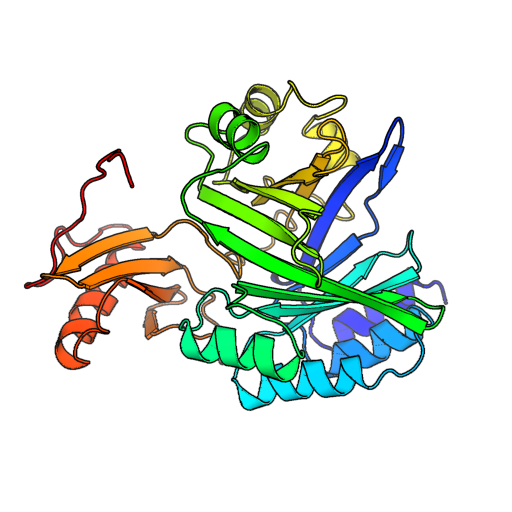.31 283 PRO A O 1
ATOM 2131 N N . ALA A 1 284 ? 5.108 -15.586 -27.827 1.00 71.38 284 ALA A N 1
ATOM 2132 C CA . ALA A 1 284 ? 6.393 -16.158 -28.243 1.00 71.38 284 ALA A CA 1
ATOM 2133 C C . ALA A 1 284 ? 7.592 -15.203 -28.060 1.00 71.38 284 ALA A C 1
ATOM 2135 O O . ALA A 1 284 ? 8.718 -15.646 -27.869 1.00 71.38 284 ALA A O 1
ATOM 2136 N N . SER A 1 285 ? 7.365 -13.886 -28.094 1.00 71.88 285 SER A N 1
ATOM 2137 C CA . SER A 1 285 ? 8.416 -12.875 -27.882 1.00 71.88 285 SER A CA 1
ATOM 2138 C C . SER A 1 285 ? 8.697 -12.575 -26.404 1.00 71.88 285 SER A C 1
ATOM 2140 O O . SER A 1 285 ? 9.642 -11.846 -26.097 1.00 71.88 285 SER A O 1
ATOM 2142 N N . LEU A 1 286 ? 7.866 -13.105 -25.502 1.00 82.56 286 LEU A N 1
ATOM 2143 C CA . LEU A 1 286 ? 7.901 -12.833 -24.069 1.00 82.56 286 LEU A CA 1
ATOM 2144 C C . LEU A 1 286 ? 8.597 -13.950 -23.280 1.00 82.56 286 LEU A C 1
ATOM 2146 O O . LEU A 1 286 ? 9.267 -13.648 -22.302 1.00 82.56 286 LEU A O 1
ATOM 2150 N N . GLU A 1 287 ? 8.487 -15.211 -23.703 1.00 83.12 287 GLU A N 1
ATOM 2151 C CA . GLU A 1 287 ? 9.043 -16.366 -22.979 1.00 83.12 287 GLU A CA 1
ATOM 2152 C C . GLU A 1 287 ? 10.566 -16.270 -22.794 1.00 83.12 287 GLU A C 1
ATOM 2154 O O . GLU A 1 287 ? 11.054 -16.258 -21.665 1.00 83.12 287 GLU A O 1
ATOM 2159 N N . GLY A 1 288 ? 11.317 -16.079 -23.885 1.00 85.12 288 GLY A N 1
ATOM 2160 C CA . GLY A 1 288 ? 12.774 -15.909 -23.806 1.00 85.12 288 GLY A CA 1
ATOM 2161 C C . GLY A 1 288 ? 13.194 -14.638 -23.061 1.00 85.12 288 GLY A C 1
ATOM 2162 O O . GLY A 1 288 ? 14.243 -14.602 -22.423 1.00 85.12 288 GLY A O 1
ATOM 2163 N N . LEU A 1 289 ? 12.368 -13.589 -23.108 1.00 89.06 289 LEU A N 1
ATOM 2164 C CA . LEU A 1 289 ? 12.628 -12.351 -22.377 1.00 89.06 289 LEU A CA 1
ATOM 2165 C C . LEU A 1 289 ? 12.398 -12.520 -20.869 1.00 89.06 289 LEU A C 1
ATOM 2167 O O . LEU A 1 289 ? 13.157 -11.978 -20.072 1.00 89.06 289 LEU A O 1
ATOM 2171 N N . LEU A 1 290 ? 11.366 -13.263 -20.476 1.00 88.19 290 LEU A N 1
ATOM 2172 C CA . LEU A 1 290 ? 11.066 -13.578 -19.085 1.00 88.19 290 LEU A CA 1
ATOM 2173 C C . LEU A 1 290 ? 12.151 -14.453 -18.452 1.00 88.19 290 LEU A C 1
ATOM 2175 O O . LEU A 1 290 ? 12.556 -14.185 -17.322 1.00 88.19 290 LEU A O 1
ATOM 2179 N N . ASP A 1 291 ? 12.644 -15.456 -19.182 1.00 87.75 291 ASP A N 1
ATOM 2180 C CA . ASP A 1 291 ? 13.749 -16.304 -18.721 1.00 87.75 291 ASP A CA 1
ATOM 2181 C C . ASP A 1 291 ? 15.058 -15.511 -18.577 1.00 87.75 291 ASP A C 1
ATOM 2183 O O . ASP A 1 291 ? 15.749 -15.611 -17.559 1.00 87.75 291 ASP A O 1
ATOM 2187 N N . TRP A 1 292 ? 15.346 -14.626 -19.539 1.00 90.19 292 TRP A N 1
ATOM 2188 C CA . TRP A 1 292 ? 16.448 -13.669 -19.429 1.00 90.19 292 TRP A CA 1
ATOM 2189 C C . TRP A 1 292 ? 16.301 -12.761 -18.199 1.00 90.19 292 TRP A C 1
ATOM 2191 O O . TRP A 1 292 ? 17.257 -12.588 -17.443 1.00 90.19 292 TRP A O 1
ATOM 2201 N N . ALA A 1 293 ? 15.108 -12.204 -17.966 1.00 87.38 293 ALA A N 1
ATOM 2202 C CA . ALA A 1 293 ? 14.860 -11.308 -16.841 1.00 87.38 293 ALA A CA 1
ATOM 2203 C C . ALA A 1 293 ? 14.997 -12.028 -15.489 1.00 87.38 293 ALA A C 1
ATOM 2205 O O . ALA A 1 293 ? 15.496 -11.431 -14.538 1.00 87.38 293 ALA A O 1
ATOM 2206 N N . LEU A 1 294 ? 14.606 -13.306 -15.395 1.00 83.69 294 LEU A N 1
ATOM 2207 C CA . LEU A 1 294 ? 14.844 -14.130 -14.202 1.00 83.69 294 LEU A CA 1
ATOM 2208 C C . LEU A 1 294 ? 16.341 -14.314 -13.929 1.00 83.69 294 LEU A C 1
ATOM 2210 O O . LEU A 1 294 ? 16.753 -14.263 -12.771 1.00 83.69 294 LEU A O 1
ATOM 2214 N N . GLY A 1 295 ? 17.150 -14.454 -14.983 1.00 83.81 295 GLY A N 1
ATOM 2215 C CA . GLY A 1 295 ? 18.609 -14.513 -14.874 1.00 83.81 295 GLY A CA 1
ATOM 2216 C C . GLY A 1 295 ? 19.233 -13.249 -14.296 1.00 83.81 295 GLY A C 1
ATOM 2217 O O . GLY A 1 295 ? 20.275 -13.330 -13.661 1.00 83.81 295 GLY A O 1
ATOM 2218 N N . LEU A 1 296 ? 18.586 -12.086 -14.419 1.00 82.12 296 LEU A N 1
ATOM 2219 C CA . LEU A 1 296 ? 19.081 -10.854 -13.789 1.00 82.12 296 LEU A CA 1
ATOM 2220 C C . LEU A 1 296 ? 19.039 -10.895 -12.255 1.00 82.12 296 LEU A C 1
ATOM 2222 O O . LEU A 1 296 ? 19.633 -10.034 -11.612 1.00 82.12 296 LEU A O 1
ATOM 2226 N N . LEU A 1 297 ? 18.314 -11.853 -11.671 1.00 74.38 297 LEU A N 1
ATOM 2227 C CA . LEU A 1 297 ? 18.250 -12.058 -10.225 1.00 74.38 297 LEU A CA 1
ATOM 2228 C C . LEU A 1 297 ? 19.319 -13.045 -9.718 1.00 74.38 297 LEU A C 1
ATOM 2230 O O . LEU A 1 297 ? 19.375 -13.302 -8.517 1.00 74.38 297 LEU A O 1
ATOM 2234 N N . GLU A 1 298 ? 20.114 -13.644 -10.610 1.00 77.00 298 GLU A N 1
ATOM 2235 C CA . GLU A 1 298 ? 21.199 -14.586 -10.298 1.00 77.00 298 GLU A CA 1
ATOM 2236 C C . GLU A 1 298 ? 22.553 -13.883 -10.141 1.00 77.00 298 GLU A C 1
ATOM 2238 O O . GLU A 1 298 ? 22.721 -12.734 -10.544 1.00 77.00 298 GLU A O 1
ATOM 2243 N N . ASP A 1 299 ? 23.520 -14.588 -9.542 1.00 65.69 299 ASP A N 1
ATOM 2244 C CA . ASP A 1 299 ? 24.857 -14.048 -9.253 1.00 65.69 299 ASP A CA 1
ATOM 2245 C C . ASP A 1 299 ? 25.675 -13.766 -10.531 1.00 65.69 299 ASP A C 1
ATOM 2247 O O . ASP A 1 299 ? 26.582 -12.934 -10.504 1.00 65.69 299 ASP A O 1
ATOM 2251 N N . ASP A 1 300 ? 25.335 -14.420 -11.651 1.00 72.69 300 ASP A N 1
ATOM 2252 C CA . ASP A 1 300 ? 25.924 -14.203 -12.981 1.00 72.69 300 ASP A CA 1
ATOM 2253 C C . ASP A 1 300 ? 24.836 -13.796 -13.999 1.00 72.69 300 ASP A C 1
ATOM 2255 O O . ASP A 1 300 ? 24.264 -14.645 -14.692 1.00 72.69 300 ASP A O 1
ATOM 2259 N N . PRO A 1 301 ? 24.462 -12.504 -14.051 1.00 69.81 301 PRO A N 1
ATOM 2260 C CA . PRO A 1 301 ? 23.327 -12.053 -14.841 1.00 69.81 301 PRO A CA 1
ATOM 2261 C C . PRO A 1 301 ? 23.626 -12.068 -16.352 1.00 69.81 301 PRO A C 1
ATOM 2263 O O . PRO A 1 301 ? 24.686 -11.611 -16.792 1.00 69.81 301 PRO A O 1
ATOM 2266 N N . PRO A 1 302 ? 22.669 -12.502 -17.197 1.00 73.06 302 PRO A N 1
ATOM 2267 C CA . PRO A 1 302 ? 22.862 -12.560 -18.638 1.00 73.06 302 PRO A CA 1
ATOM 2268 C C . PRO A 1 302 ? 23.044 -11.155 -19.245 1.00 73.06 302 PRO A C 1
ATOM 2270 O O . PRO A 1 302 ? 22.315 -10.217 -18.906 1.00 73.06 302 PRO A O 1
ATOM 2273 N N . PRO A 1 303 ? 23.961 -10.987 -20.214 1.00 74.12 303 PRO A N 1
ATOM 2274 C CA . PRO A 1 303 ? 24.502 -9.674 -20.571 1.00 74.12 303 PRO A CA 1
ATOM 2275 C C . PRO A 1 303 ? 23.540 -8.765 -21.354 1.00 74.12 303 PRO A C 1
ATOM 2277 O O . PRO A 1 303 ? 23.709 -7.543 -21.346 1.00 74.12 303 P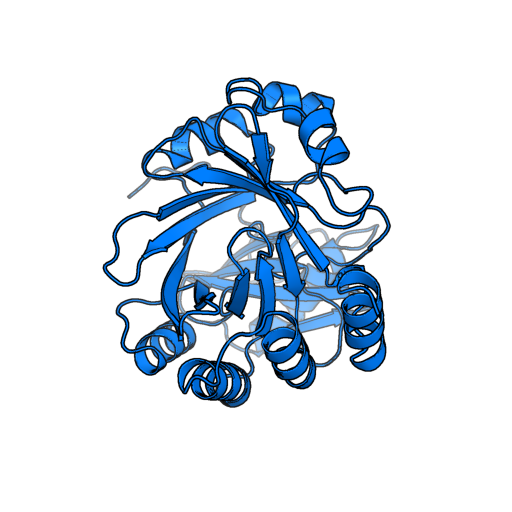RO A O 1
ATOM 2280 N N . ALA A 1 304 ? 22.555 -9.323 -22.067 1.00 86.56 304 ALA A N 1
ATOM 2281 C CA . ALA A 1 304 ? 21.631 -8.548 -22.893 1.00 86.56 304 ALA A CA 1
ATOM 2282 C C . ALA A 1 304 ? 20.281 -9.257 -23.092 1.00 86.56 304 ALA A C 1
ATOM 2284 O O . ALA A 1 304 ? 20.259 -10.485 -23.185 1.00 86.56 304 ALA A O 1
ATOM 2285 N N . PRO A 1 305 ? 19.173 -8.499 -23.210 1.00 90.00 305 PRO A N 1
ATOM 2286 C CA . PRO A 1 305 ? 17.868 -9.067 -23.509 1.00 90.00 305 PRO A CA 1
ATOM 2287 C C . PRO A 1 305 ? 17.836 -9.671 -24.919 1.00 90.00 305 PRO A C 1
ATOM 2289 O O . PRO A 1 305 ? 18.517 -9.165 -25.820 1.00 90.00 305 PRO A O 1
ATOM 2292 N N . PRO A 1 306 ? 17.029 -10.722 -25.142 1.00 89.75 306 PRO A N 1
ATOM 2293 C CA . PRO A 1 306 ? 16.869 -11.314 -26.462 1.00 89.75 306 PRO A CA 1
ATOM 2294 C C . PRO A 1 306 ? 16.228 -10.316 -27.445 1.00 89.75 306 PRO A C 1
ATOM 2296 O O . PRO A 1 306 ? 15.318 -9.573 -27.064 1.00 89.75 306 PRO A O 1
ATOM 2299 N N . PRO A 1 307 ? 16.639 -10.301 -28.728 1.00 86.44 307 PRO A N 1
ATOM 2300 C CA . PRO A 1 307 ? 15.969 -9.508 -29.754 1.00 86.44 307 PRO A CA 1
ATOM 2301 C C . PRO A 1 307 ? 14.460 -9.815 -29.825 1.00 86.44 307 PRO A C 1
ATOM 2303 O O . PRO A 1 307 ? 14.066 -10.964 -29.627 1.00 86.44 307 PRO A O 1
ATOM 2306 N N . PRO A 1 308 ? 13.600 -8.825 -30.133 1.00 89.12 308 PRO A N 1
ATOM 2307 C CA . PRO A 1 308 ? 13.914 -7.448 -30.537 1.00 89.12 308 PRO A CA 1
ATOM 2308 C C . PRO A 1 308 ? 14.144 -6.476 -29.365 1.00 89.12 308 PRO A C 1
ATOM 2310 O O . PRO A 1 308 ? 14.295 -5.272 -29.589 1.00 89.12 308 PRO A O 1
ATOM 2313 N N . TRP A 1 309 ? 14.143 -6.970 -28.128 1.00 90.69 309 TRP A N 1
ATOM 2314 C CA . TRP A 1 309 ? 14.164 -6.147 -26.928 1.00 90.69 309 TRP A CA 1
ATOM 2315 C C . TRP A 1 309 ? 15.528 -5.510 -26.699 1.00 90.69 309 TRP A C 1
ATOM 2317 O O . TRP A 1 309 ? 16.576 -6.120 -26.901 1.00 90.69 309 TRP A O 1
ATOM 2327 N N . ARG A 1 310 ? 15.518 -4.253 -26.261 1.00 90.31 310 ARG A N 1
ATOM 2328 C CA . ARG A 1 310 ? 16.729 -3.520 -25.886 1.00 90.31 310 ARG A CA 1
ATOM 2329 C C . ARG A 1 310 ? 16.576 -2.964 -24.485 1.00 90.31 310 ARG A C 1
ATOM 2331 O O . ARG A 1 310 ? 15.512 -2.453 -24.145 1.00 90.31 310 ARG A O 1
ATOM 2338 N N . LEU A 1 311 ? 17.655 -3.028 -23.704 1.00 86.81 311 LEU A N 1
ATOM 2339 C CA . LEU A 1 311 ? 17.726 -2.364 -22.406 1.00 86.81 311 LEU A CA 1
ATOM 2340 C C . LEU A 1 311 ? 17.474 -0.875 -22.582 1.00 86.81 311 LEU A C 1
ATOM 2342 O O . LEU A 1 311 ? 18.166 -0.197 -23.349 1.00 86.81 311 LEU A O 1
ATOM 2346 N N . GLN A 1 312 ? 16.539 -0.354 -21.807 1.00 80.25 312 GLN A N 1
ATOM 2347 C CA . GLN A 1 312 ? 16.373 1.076 -21.672 1.00 80.25 312 GLN A CA 1
ATOM 2348 C C . GLN A 1 312 ? 17.381 1.566 -20.639 1.00 80.25 312 GLN A C 1
ATOM 2350 O O . GLN A 1 312 ? 17.102 1.655 -19.446 1.00 80.25 312 GLN A O 1
ATOM 2355 N N . ARG A 1 313 ? 18.602 1.851 -21.106 1.00 55.12 313 ARG A N 1
ATOM 2356 C CA . ARG A 1 313 ? 19.603 2.529 -20.276 1.00 55.12 313 ARG A CA 1
ATOM 2357 C C . ARG A 1 313 ? 19.034 3.892 -19.901 1.00 55.12 313 ARG A C 1
ATOM 2359 O O . ARG A 1 313 ? 18.633 4.645 -20.789 1.00 55.12 313 ARG A O 1
ATOM 2366 N N . GLY A 1 314 ? 18.943 4.152 -18.597 1.00 46.28 314 GLY A N 1
ATOM 2367 C CA . GLY A 1 314 ? 18.218 5.284 -18.032 1.00 46.28 314 GLY A CA 1
ATOM 2368 C C . GLY A 1 314 ? 18.438 6.582 -18.806 1.00 46.28 314 GLY A C 1
ATOM 2369 O O . GLY A 1 314 ? 19.544 7.111 -18.856 1.00 46.28 314 GLY A O 1
ATOM 2370 N N . ARG A 1 315 ? 17.357 7.112 -19.382 1.00 34.78 315 ARG A N 1
ATOM 2371 C CA . ARG A 1 315 ? 17.223 8.546 -19.608 1.00 34.78 315 ARG A CA 1
ATOM 2372 C C . ARG A 1 315 ? 16.375 9.103 -18.474 1.00 34.78 315 ARG A C 1
ATOM 2374 O O . ARG A 1 315 ? 15.218 8.722 -18.314 1.00 34.78 315 ARG A O 1
ATOM 2381 N N . SER A 1 316 ? 16.952 10.039 -17.724 1.00 38.97 316 SER A N 1
ATOM 2382 C CA . SER A 1 316 ? 16.201 11.230 -17.350 1.00 38.97 316 SER A CA 1
ATOM 2383 C C . SER A 1 316 ? 15.678 11.829 -18.658 1.00 38.97 316 SER A C 1
ATOM 2385 O O . SER A 1 316 ? 16.472 12.279 -19.485 1.00 38.97 316 SER A O 1
ATOM 2387 N N . SER A 1 317 ? 14.381 11.771 -18.920 1.00 26.27 317 SER A N 1
ATOM 2388 C CA . SER A 1 317 ? 13.815 12.497 -20.057 1.00 26.27 317 SER A CA 1
ATOM 2389 C C . SER A 1 317 ? 12.421 12.984 -19.713 1.00 26.27 317 SER A C 1
ATOM 2391 O O . SER A 1 317 ? 11.444 12.261 -19.860 1.00 26.27 317 SER A O 1
ATOM 2393 N N . SER A 1 318 ? 12.394 14.210 -19.194 1.00 26.67 318 SER A N 1
ATOM 2394 C CA . SER A 1 318 ? 11.600 15.320 -19.728 1.00 26.67 318 SER A CA 1
ATOM 2395 C C . SER A 1 318 ? 10.457 14.954 -20.691 1.00 26.67 318 SER A C 1
ATOM 2397 O O . SER A 1 318 ? 10.734 14.765 -21.873 1.00 26.67 318 SER A O 1
ATOM 2399 N N . ALA A 1 319 ? 9.233 14.987 -20.140 1.00 24.08 319 ALA A N 1
ATOM 2400 C CA . ALA A 1 319 ? 7.970 15.559 -20.656 1.00 24.08 319 ALA A CA 1
ATOM 2401 C C . ALA A 1 319 ? 7.428 15.150 -22.049 1.00 24.08 319 ALA A C 1
ATOM 2403 O O . ALA A 1 319 ? 8.195 14.754 -22.926 1.00 24.08 319 ALA A O 1
ATOM 2404 N N . PRO A 1 320 ? 6.118 15.350 -22.314 1.00 28.47 320 PRO A N 1
ATOM 2405 C CA . PRO A 1 320 ? 5.048 15.898 -21.461 1.00 28.47 320 PRO A CA 1
ATOM 2406 C C . PRO A 1 320 ? 4.014 14.867 -20.980 1.00 28.47 320 PRO A C 1
ATOM 2408 O O . PRO A 1 320 ? 3.849 13.815 -21.636 1.00 28.47 320 PRO A O 1
#

Sequence (320 aa):
MSFDAELRRHLRDHGVTLAQLEASVRLEGEGARADRVMIERAPHACVEGLRLLLGVPESPWITRTLATCDALALPLIAGWDRTRGCLKLYVNASDAPASVRREVAARAELDGAPHVLGLNLFAGGQVELKRYLQARDAEGPARRLVAAAGALSAGVVTSLYADGSPHAYFVALRPASPAALDAAFGFLPGFSWDAIRAHAPFEPASPRSIGVSAADTDRWTAYVKPRDADAPALWSLEPVVVVRAGETELAFFVAPDVEGARAYARRGGRALSYRSHGPPPAPASLEGLLDWALGLLEDDPPPAPPPPWRLQRGRSSSAP

pLDDT: mean 84.35, std 13.41, range [24.08, 98.25]

Foldseek 3Di:
DDLVVLLVVLCVVQPQDLLQKKWKWKDDPPDIFTQKIKGKLRDLSSQVSLCVSLLFDDDVVSVLLVVLCVVLLFRKMWIDRNVQSKIKIKGAQLLPPQVSQCVVQVSVVADGRARMWMWITHSVRDIWIKGKHWDQDDDDPVNLLCVLCPVQFQTKIWIATRVRHTFKIKTFGDFDDQVSQCSSCVVQPPDGPVSCCVRHPARWGGFGMKMATPVGRSMMMTMTGHPPRPFDDCDRSHALFWKDDDQKIKGKHWWQPDPSTPFPDDDDRTGIGIDMDPDDDDPVLVPQQSVLSRQSVDPDHDDAGDPPIGTPPDDPDDDD